Protein AF-A0A937U116-F1 (afdb_monomer)

Nearest PDB structures (foldseek):
  6eou-assembly1_A  TM=8.864E-01  e=1.098E-08  Homo sapiens
  5lfm-assembly6_F  TM=9.597E-01  e=1.820E-07  Solidesulfovibrio magneticus RS-1
  5g04-assembly1_F  TM=8.292E-01  e=2.038E-08  Homo sapiens
  7y4i-assembly1_B  TM=8.295E-01  e=3.897E-07  Arabidopsis thaliana
  8cm9-assembly2_B  TM=6.897E-01  e=7.025E-08  Homo sapiens

Radius of gyration: 31.81 Å; Cα contacts (8 Å, |Δi|>4): 258; chains: 1; bounding box: 84×72×80 Å

Sequence (335 aa):
MGILWLALSLIFSIAQLVLFIIVLIKLFKSKGMLHGILGIISCGLYPFIWGWIKHKELKLLKIMAIWTGTIVLSFVFQFILMTAGVVSMFGSLKPDKMVVTPTMTVQKRVIKPGAKAVPKRVTPKTPPKPPSKPLTEDRTTLKIKEDQEYEMEMKRLNNLIKMDKKNAGAFYNRGWLYEIKGDFDKAEKDYTKAIGVNKRHKDAYYNRGLVYIKMEKYEQAIEDFSEAIKLKPRSVDAYCNRGNANFELGKKDLALEDYNAALQIDPNDADLYYNRAAIHQANGEESKATLDLKKAAELGHNKARQHLGMPPGKPKTSTPPEKTSSIPLRVSAIS

Structure (mmCIF, N/CA/C/O backbone):
data_AF-A0A937U116-F1
#
_entry.id   AF-A0A937U116-F1
#
loop_
_atom_site.group_PDB
_atom_site.id
_atom_site.type_symbol
_atom_site.label_atom_id
_atom_site.label_alt_id
_atom_site.label_comp_id
_atom_site.label_asym_id
_atom_site.label_entity_id
_atom_site.label_seq_id
_atom_site.pdbx_PDB_ins_code
_atom_site.Cartn_x
_atom_site.Cartn_y
_atom_site.Cartn_z
_atom_site.occupancy
_atom_site.B_iso_or_equiv
_atom_site.auth_seq_id
_atom_site.auth_comp_id
_atom_site.auth_asym_id
_atom_site.auth_atom_id
_atom_site.pdbx_PDB_model_num
ATOM 1 N N . MET A 1 1 ? 30.312 -26.822 49.434 1.00 61.19 1 MET A N 1
ATOM 2 C CA . MET A 1 1 ? 30.673 -26.783 47.998 1.00 61.19 1 MET A CA 1
ATOM 3 C C . MET A 1 1 ? 29.601 -26.145 47.110 1.00 61.19 1 MET A C 1
ATOM 5 O O . MET A 1 1 ? 29.957 -25.261 46.347 1.00 61.19 1 MET A O 1
ATOM 9 N N . GLY A 1 2 ? 28.309 -26.493 47.224 1.00 76.50 2 GLY A N 1
ATOM 10 C CA . GLY A 1 2 ? 27.260 -25.952 46.332 1.00 76.50 2 GLY A CA 1
ATOM 11 C C . GLY A 1 2 ? 27.045 -24.428 46.383 1.00 76.50 2 GLY A C 1
ATOM 12 O O . GLY A 1 2 ? 26.922 -23.799 45.340 1.00 76.50 2 GLY A O 1
ATOM 13 N N . ILE A 1 3 ? 27.077 -23.813 47.571 1.00 78.31 3 ILE A N 1
ATOM 14 C CA . ILE A 1 3 ? 26.863 -22.356 47.730 1.00 78.31 3 ILE A CA 1
ATOM 15 C C . ILE A 1 3 ? 28.012 -21.546 47.111 1.00 78.31 3 ILE A C 1
ATOM 17 O O . ILE A 1 3 ? 27.777 -20.553 46.430 1.00 78.31 3 ILE A O 1
ATOM 21 N N . LEU A 1 4 ? 29.254 -22.008 47.290 1.00 81.31 4 LEU A N 1
ATOM 22 C CA . LEU A 1 4 ? 30.436 -21.393 46.685 1.00 81.31 4 LEU A CA 1
ATOM 23 C C . LEU A 1 4 ? 30.359 -21.466 45.150 1.00 81.31 4 LEU A C 1
ATOM 25 O O . LEU A 1 4 ? 30.651 -20.490 44.469 1.00 81.31 4 LEU A O 1
ATOM 29 N N . TRP A 1 5 ? 29.889 -22.596 44.615 1.00 76.56 5 TRP A N 1
ATOM 30 C CA . TRP A 1 5 ? 29.728 -22.804 43.176 1.00 76.56 5 TRP A CA 1
ATOM 31 C C . TRP A 1 5 ? 28.626 -21.920 42.570 1.00 76.56 5 TRP A C 1
ATOM 33 O O . TRP A 1 5 ? 28.821 -21.330 41.510 1.00 76.56 5 TRP A O 1
ATOM 43 N N . LEU A 1 6 ? 27.505 -21.746 43.277 1.00 77.38 6 LEU A N 1
ATOM 44 C CA . LEU A 1 6 ? 26.438 -20.819 42.883 1.00 77.38 6 LEU A CA 1
ATOM 45 C C . LEU A 1 6 ? 26.910 -19.360 42.905 1.00 77.38 6 LEU A C 1
ATOM 47 O O . LEU A 1 6 ? 26.624 -18.612 41.971 1.00 77.38 6 LEU A O 1
ATOM 51 N N . ALA A 1 7 ? 27.676 -18.966 43.926 1.00 82.94 7 ALA A N 1
ATOM 52 C CA . ALA A 1 7 ? 28.242 -17.623 44.019 1.00 82.94 7 ALA A CA 1
ATOM 53 C C . ALA A 1 7 ? 29.235 -17.341 42.876 1.00 82.94 7 ALA A C 1
ATOM 55 O O . ALA A 1 7 ? 29.142 -16.303 42.224 1.00 82.94 7 ALA A O 1
ATOM 56 N N . LEU A 1 8 ? 30.129 -18.286 42.568 1.00 82.00 8 LEU A N 1
ATOM 57 C CA . LEU A 1 8 ? 31.054 -18.191 41.432 1.00 82.00 8 LEU A CA 1
ATOM 58 C C . LEU A 1 8 ? 30.319 -18.137 40.084 1.00 82.00 8 LEU A C 1
ATOM 60 O O . LEU A 1 8 ? 30.668 -17.319 39.235 1.00 82.00 8 LEU A O 1
ATOM 64 N N . SER A 1 9 ? 29.268 -18.941 39.902 1.00 78.06 9 SER A N 1
ATOM 65 C CA . SER A 1 9 ? 28.438 -18.922 38.690 1.00 78.06 9 SER A CA 1
ATOM 66 C C . SER A 1 9 ? 27.701 -17.591 38.511 1.00 78.06 9 SER A C 1
ATOM 68 O O . SER A 1 9 ? 27.571 -17.099 37.387 1.00 78.06 9 SER A O 1
ATOM 70 N N . LEU A 1 10 ? 27.225 -16.990 39.604 1.00 84.69 10 LEU A N 1
ATOM 71 C CA . LEU A 1 10 ? 26.546 -15.697 39.576 1.00 84.69 10 LEU A CA 1
ATOM 72 C C . LEU A 1 10 ? 27.521 -14.565 39.234 1.00 84.69 10 LEU A C 1
ATOM 74 O O . LEU A 1 10 ? 27.229 -13.750 38.363 1.00 84.69 10 LEU A O 1
ATOM 78 N N . ILE A 1 11 ? 28.703 -14.554 39.857 1.00 87.69 11 ILE A N 1
ATOM 79 C CA . ILE A 1 11 ? 29.762 -13.576 39.565 1.00 87.69 11 ILE A CA 1
ATOM 80 C C . ILE A 1 11 ? 30.194 -13.679 38.098 1.00 87.69 11 ILE A C 1
ATOM 82 O O . ILE A 1 11 ? 30.324 -12.661 37.419 1.00 87.69 11 ILE A O 1
ATOM 86 N N . PHE A 1 12 ? 30.348 -14.900 37.581 1.00 83.50 12 PHE A N 1
ATOM 87 C CA . PHE A 1 12 ? 30.693 -15.129 36.181 1.00 83.50 12 PHE A CA 1
ATOM 88 C C . PHE A 1 12 ? 29.595 -14.639 35.223 1.00 83.50 12 PHE A C 1
AT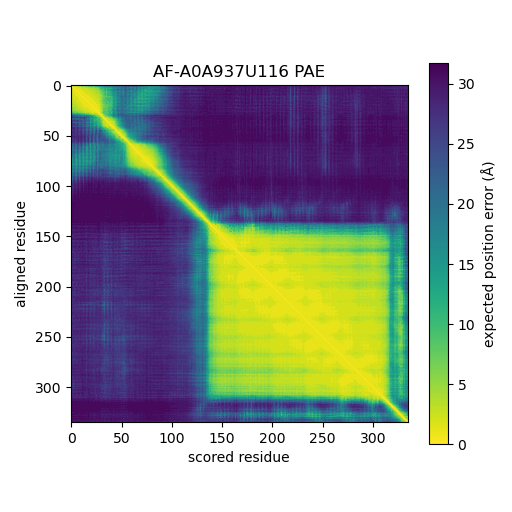OM 90 O O . PHE A 1 12 ? 29.893 -13.969 34.236 1.00 83.50 12 PHE A O 1
ATOM 97 N N . SER A 1 13 ? 28.323 -14.881 35.554 1.00 80.19 13 SER A N 1
ATOM 98 C CA . SER A 1 13 ? 27.179 -14.413 34.754 1.00 80.19 13 SER A CA 1
ATOM 99 C C . SER A 1 13 ? 27.081 -12.884 34.729 1.00 80.19 13 SER A C 1
ATOM 101 O O . SER A 1 13 ? 26.847 -12.285 33.679 1.00 80.19 13 SER A O 1
ATOM 103 N N . ILE A 1 14 ? 27.318 -12.230 35.870 1.00 86.00 14 ILE A N 1
ATOM 104 C CA . ILE A 1 14 ? 27.344 -10.766 35.968 1.00 86.00 14 ILE A CA 1
ATOM 105 C C . ILE A 1 14 ? 28.514 -10.201 35.154 1.00 86.00 14 ILE A C 1
ATOM 107 O O . ILE A 1 14 ? 28.331 -9.239 34.409 1.00 86.00 14 ILE A O 1
ATOM 111 N N . ALA A 1 15 ? 29.697 -10.816 35.227 1.00 84.56 15 ALA A N 1
ATOM 112 C CA . ALA A 1 15 ? 30.852 -10.398 34.438 1.00 84.56 15 ALA A CA 1
ATOM 113 C C . ALA A 1 15 ? 30.586 -10.505 32.925 1.00 84.56 15 ALA A C 1
ATOM 115 O O . ALA A 1 15 ? 30.921 -9.584 32.178 1.00 84.56 15 ALA A O 1
ATOM 116 N N . GLN A 1 16 ? 29.925 -11.577 32.473 1.00 80.81 16 GLN A N 1
ATOM 117 C CA . GLN A 1 16 ? 29.511 -11.740 31.075 1.00 80.81 16 GLN A CA 1
ATOM 118 C C . GLN A 1 16 ? 28.503 -10.669 30.637 1.00 80.81 16 GLN A C 1
ATOM 120 O O . GLN A 1 16 ? 28.655 -10.097 29.556 1.00 80.81 16 GLN A O 1
ATOM 125 N N . LEU A 1 17 ? 27.518 -10.350 31.483 1.00 82.88 17 LEU A N 1
ATOM 126 C CA . LEU A 1 17 ? 26.530 -9.303 31.214 1.00 82.88 17 LEU A CA 1
ATOM 127 C C . LEU A 1 17 ? 27.189 -7.921 31.089 1.00 82.88 17 LEU A C 1
ATOM 129 O O . LEU A 1 17 ? 26.895 -7.169 30.161 1.00 82.88 17 LEU A O 1
ATOM 133 N N . VAL A 1 18 ? 28.117 -7.595 31.990 1.00 86.00 18 VAL A N 1
ATOM 134 C CA . VAL A 1 18 ? 28.856 -6.325 31.956 1.00 86.00 18 VAL A CA 1
ATOM 135 C C . VAL A 1 18 ? 29.706 -6.229 30.688 1.00 86.00 18 VAL A C 1
ATOM 137 O O . VAL A 1 18 ? 29.677 -5.201 30.011 1.00 86.00 18 VAL A O 1
ATOM 140 N N . LEU A 1 19 ? 30.408 -7.304 30.311 1.00 78.81 19 LEU A N 1
ATOM 141 C CA . LEU A 1 19 ? 31.196 -7.335 29.076 1.00 78.81 19 LEU A CA 1
ATOM 142 C C . LEU A 1 19 ? 30.308 -7.143 27.836 1.00 78.81 19 LEU A C 1
ATOM 144 O O . LEU A 1 19 ? 30.666 -6.395 26.926 1.00 78.81 19 LEU A O 1
ATOM 148 N N . PHE A 1 20 ? 29.133 -7.776 27.823 1.00 79.75 20 PHE A N 1
ATOM 149 C CA . PHE A 1 20 ? 28.140 -7.647 26.758 1.00 79.75 20 PHE A CA 1
ATOM 150 C C . PHE A 1 20 ? 27.626 -6.207 26.622 1.00 79.75 20 PHE A C 1
ATOM 152 O O . PHE A 1 20 ? 27.590 -5.664 25.517 1.00 79.75 20 PHE A O 1
ATOM 159 N N . ILE A 1 21 ? 27.315 -5.547 27.740 1.00 78.19 21 ILE A N 1
ATOM 160 C CA . ILE A 1 21 ? 26.882 -4.143 27.756 1.00 78.19 21 ILE A CA 1
ATOM 161 C C . ILE A 1 21 ? 28.001 -3.216 27.259 1.00 78.19 21 ILE A C 1
ATOM 163 O O . ILE A 1 21 ? 27.740 -2.317 26.460 1.00 78.19 21 ILE A O 1
ATOM 167 N N . ILE A 1 22 ? 29.256 -3.445 27.660 1.00 78.62 22 ILE A N 1
ATOM 168 C CA . ILE A 1 22 ? 30.405 -2.660 27.177 1.00 78.62 22 ILE A CA 1
ATOM 169 C C . ILE A 1 22 ? 30.568 -2.805 25.657 1.00 78.62 22 ILE A C 1
ATOM 171 O O . ILE A 1 22 ? 30.799 -1.811 24.964 1.00 78.62 22 ILE A O 1
ATOM 175 N N . VAL A 1 23 ? 30.418 -4.021 25.125 1.00 75.75 23 VAL A N 1
ATOM 176 C CA . VAL A 1 23 ? 30.471 -4.285 23.679 1.00 75.75 23 VAL A CA 1
ATOM 177 C C . VAL A 1 23 ? 29.326 -3.583 22.950 1.00 75.75 23 VAL A C 1
ATOM 179 O O . VAL A 1 23 ? 29.581 -2.940 21.932 1.00 75.75 23 VAL A O 1
ATOM 182 N N . LEU A 1 24 ? 28.103 -3.616 23.492 1.00 72.75 24 LEU A N 1
ATOM 183 C CA . LEU A 1 24 ? 26.965 -2.872 22.944 1.00 72.75 24 LEU A CA 1
ATOM 184 C C . LEU A 1 24 ? 27.247 -1.368 22.903 1.00 72.75 24 LEU A C 1
ATOM 186 O O . LEU A 1 24 ? 27.139 -0.757 21.844 1.00 72.75 24 LEU A O 1
ATOM 190 N N . ILE A 1 25 ? 27.685 -0.768 24.012 1.00 75.25 25 ILE A N 1
ATOM 191 C CA . ILE A 1 25 ? 27.999 0.670 24.072 1.00 75.25 25 ILE A CA 1
ATOM 192 C C . ILE A 1 25 ? 29.075 1.041 23.040 1.00 75.25 25 ILE A C 1
ATOM 194 O O . ILE A 1 25 ? 28.976 2.073 22.371 1.00 75.25 25 ILE A O 1
ATOM 198 N N . LYS A 1 26 ? 30.099 0.195 22.874 1.00 68.75 26 LYS A N 1
ATOM 199 C CA . LYS A 1 26 ? 31.193 0.428 21.922 1.00 68.75 26 LYS A CA 1
ATOM 200 C C . LYS A 1 26 ? 30.742 0.265 20.465 1.00 68.75 26 LYS A C 1
ATOM 202 O O . LYS A 1 26 ? 31.184 1.040 19.619 1.00 68.75 26 LYS A O 1
ATOM 207 N N . LEU A 1 27 ? 29.824 -0.667 20.193 1.00 60.00 27 LEU A N 1
ATOM 208 C CA . LEU A 1 27 ? 29.135 -0.817 18.906 1.00 60.00 27 LEU A CA 1
ATOM 209 C C . LEU A 1 27 ? 28.288 0.419 18.572 1.00 60.00 27 LEU A C 1
ATOM 211 O O . LEU A 1 27 ? 28.375 0.927 17.460 1.00 60.00 27 LEU A O 1
ATOM 215 N N . PHE A 1 28 ? 27.534 0.960 19.533 1.00 61.56 28 PHE A N 1
ATOM 216 C CA . PHE A 1 28 ? 26.681 2.135 19.310 1.00 61.56 28 PHE A CA 1
ATOM 217 C C . PHE A 1 28 ? 27.465 3.446 19.133 1.00 61.56 28 PHE A C 1
ATOM 219 O O . PHE A 1 28 ? 27.018 4.328 18.402 1.00 61.56 28 PHE A O 1
ATOM 226 N N . LYS A 1 29 ? 28.657 3.581 19.734 1.00 60.94 29 LYS A N 1
ATOM 227 C CA . LYS A 1 29 ? 29.545 4.742 19.510 1.00 60.94 29 LYS A CA 1
ATOM 228 C C . LYS A 1 29 ? 30.262 4.721 18.153 1.00 60.94 29 LYS A C 1
ATOM 230 O O . LYS A 1 29 ? 30.725 5.763 17.696 1.00 60.94 29 LYS A O 1
ATOM 235 N N . SER A 1 30 ? 30.359 3.564 17.501 1.00 54.53 30 SER A N 1
ATOM 236 C CA . SER A 1 30 ? 31.076 3.374 16.239 1.00 54.53 30 SER A CA 1
ATOM 237 C C . SER A 1 30 ? 30.096 3.235 15.068 1.00 54.53 30 SER A C 1
ATOM 239 O O . SER A 1 30 ? 29.839 2.132 14.606 1.00 54.53 30 SER A O 1
ATOM 241 N N . LYS A 1 31 ? 29.617 4.378 14.554 1.00 52.81 31 LYS A N 1
ATOM 242 C CA . LYS A 1 31 ? 28.896 4.548 13.273 1.00 52.81 31 LYS A CA 1
ATOM 243 C C . LYS A 1 31 ? 27.576 3.770 13.108 1.00 52.81 31 LYS A C 1
ATOM 245 O O . LYS A 1 31 ? 27.565 2.575 12.859 1.00 52.81 31 LYS A O 1
ATOM 250 N N . GLY A 1 32 ? 26.478 4.529 13.047 1.00 54.88 32 GLY A N 1
ATOM 251 C CA . GLY A 1 32 ? 25.257 4.159 12.322 1.00 54.88 32 GLY A CA 1
ATOM 252 C C . GLY A 1 32 ? 24.482 2.976 12.905 1.00 54.88 32 GLY A C 1
ATOM 253 O O . GLY A 1 32 ? 24.770 1.817 12.623 1.00 54.88 32 GLY A O 1
ATOM 254 N N . MET A 1 33 ? 23.410 3.304 13.627 1.00 54.53 33 MET A N 1
ATOM 255 C CA . MET A 1 33 ? 22.436 2.447 14.326 1.00 54.53 33 MET A CA 1
ATOM 256 C C . MET A 1 33 ? 21.880 1.229 13.544 1.00 54.53 33 MET A C 1
ATOM 258 O O . MET A 1 33 ? 21.229 0.371 14.131 1.00 54.53 33 MET A O 1
ATOM 262 N N . LEU A 1 34 ? 22.160 1.100 12.244 1.00 52.88 34 LEU A N 1
ATOM 263 C CA . LEU A 1 34 ? 21.642 0.036 11.383 1.00 52.88 34 LEU A CA 1
ATOM 264 C C . LEU A 1 34 ? 22.500 -1.245 11.381 1.00 52.88 34 LEU A C 1
ATOM 266 O O . LEU A 1 34 ? 21.955 -2.339 11.283 1.00 52.88 34 LEU A O 1
ATOM 270 N N . HIS A 1 35 ? 23.827 -1.146 11.533 1.00 54.94 35 HIS A N 1
ATOM 271 C CA . HIS A 1 35 ? 24.707 -2.328 11.472 1.00 54.94 35 HIS A CA 1
ATOM 272 C C . HIS A 1 35 ? 24.789 -3.097 12.800 1.00 54.94 35 HIS A C 1
ATOM 274 O O . HIS A 1 35 ? 25.038 -4.300 12.796 1.00 54.94 35 HIS A O 1
ATOM 280 N N . GLY A 1 36 ? 24.524 -2.442 13.937 1.00 56.97 36 GLY A N 1
ATOM 281 C CA . GLY A 1 36 ? 24.507 -3.098 15.252 1.00 56.97 36 GLY A CA 1
ATOM 282 C C . GLY A 1 36 ? 23.329 -4.062 15.420 1.00 56.97 36 GLY A C 1
ATOM 283 O O . GLY A 1 36 ? 23.500 -5.170 15.923 1.00 56.97 36 GLY A O 1
ATOM 284 N N . ILE A 1 37 ? 22.149 -3.677 14.927 1.00 58.03 37 ILE A N 1
ATOM 285 C CA . ILE A 1 37 ? 20.942 -4.517 14.963 1.00 58.03 37 ILE A CA 1
ATOM 286 C C . ILE A 1 37 ? 21.056 -5.656 13.938 1.00 58.03 37 ILE A C 1
ATOM 288 O O . ILE A 1 37 ? 20.744 -6.801 14.263 1.00 58.03 37 ILE A O 1
ATOM 292 N N . LEU A 1 38 ? 21.610 -5.382 12.746 1.00 52.00 38 LEU A N 1
ATOM 293 C CA . LEU A 1 38 ? 21.928 -6.427 11.765 1.00 52.00 38 LEU A CA 1
ATOM 294 C C . LEU A 1 38 ? 22.975 -7.421 12.296 1.00 52.00 38 LEU A C 1
ATOM 296 O O . LEU A 1 38 ? 22.858 -8.612 12.038 1.00 52.00 38 LEU A O 1
ATOM 300 N N . GLY A 1 39 ? 23.963 -6.965 13.072 1.00 57.22 39 GLY A N 1
ATOM 301 C CA . GLY A 1 39 ? 24.983 -7.819 13.689 1.00 57.22 39 GLY A CA 1
ATOM 302 C C . GLY A 1 39 ? 24.426 -8.771 14.751 1.00 57.22 39 GLY A C 1
ATOM 303 O O . GLY A 1 39 ? 24.816 -9.934 14.796 1.00 57.22 39 GLY A O 1
ATOM 304 N N . ILE A 1 40 ? 23.464 -8.317 15.560 1.00 60.91 40 ILE A N 1
ATOM 305 C CA . ILE A 1 40 ? 22.812 -9.151 16.586 1.00 60.91 40 ILE A CA 1
ATOM 306 C C . ILE A 1 40 ? 21.915 -10.216 15.938 1.00 60.91 40 ILE A C 1
ATOM 308 O O . ILE A 1 40 ? 21.917 -11.364 16.375 1.00 60.91 40 ILE A O 1
ATOM 312 N N . ILE A 1 41 ? 21.206 -9.863 14.859 1.00 53.38 41 ILE A N 1
ATOM 313 C CA . ILE A 1 41 ? 20.378 -10.803 14.084 1.00 53.38 41 ILE A CA 1
ATOM 314 C C . ILE A 1 41 ? 21.259 -11.767 13.257 1.00 53.38 41 ILE A C 1
ATOM 316 O O . ILE A 1 41 ? 20.907 -12.929 13.069 1.00 53.38 41 ILE A O 1
ATOM 320 N N . SER A 1 42 ? 22.444 -11.323 12.826 1.00 51.00 42 SER A N 1
ATOM 321 C CA . SER A 1 42 ? 23.417 -12.109 12.050 1.00 51.00 42 SER A CA 1
ATOM 322 C C . SER A 1 42 ? 24.229 -13.110 12.897 1.00 51.00 42 SER A C 1
ATOM 324 O O . SER A 1 42 ? 24.606 -14.177 12.408 1.00 51.00 42 SER A O 1
ATOM 326 N N . CYS A 1 43 ? 24.422 -12.859 14.197 1.00 56.09 43 CYS A N 1
ATOM 327 C CA . CYS A 1 43 ? 25.198 -13.736 15.089 1.00 56.09 43 CYS A CA 1
ATOM 328 C C . CYS A 1 43 ? 24.656 -15.175 15.238 1.00 56.09 43 CYS A C 1
ATOM 330 O O . CYS A 1 43 ? 25.398 -16.045 15.689 1.00 56.09 43 CYS A O 1
ATOM 332 N N . GLY A 1 44 ? 23.403 -15.451 14.857 1.00 53.12 44 GLY A N 1
ATOM 333 C CA . GLY A 1 44 ? 22.807 -16.790 14.950 1.00 53.12 44 GLY A CA 1
ATOM 334 C C . GLY A 1 44 ? 22.923 -17.665 13.696 1.00 53.12 44 GLY A C 1
ATOM 335 O O . GLY A 1 44 ? 22.747 -18.875 13.799 1.00 53.12 44 GLY A O 1
ATOM 336 N N . LEU A 1 45 ? 23.199 -17.094 12.517 1.00 51.56 45 LEU A N 1
ATOM 337 C CA . LEU A 1 45 ? 23.099 -17.835 11.244 1.00 51.56 45 LEU A CA 1
ATOM 338 C C . LEU A 1 45 ? 24.226 -17.574 10.234 1.00 51.56 45 LEU A C 1
ATOM 340 O O . LEU A 1 45 ? 24.305 -18.255 9.213 1.00 51.56 45 LEU A O 1
ATOM 344 N N . TYR A 1 46 ? 25.119 -16.620 10.488 1.00 48.72 46 TYR A N 1
ATOM 345 C CA . TYR A 1 46 ? 26.080 -16.172 9.478 1.00 48.72 46 TYR A CA 1
ATOM 346 C C . TYR A 1 46 ? 27.378 -16.985 9.276 1.00 48.72 46 TYR A C 1
ATOM 348 O O . TYR A 1 46 ? 28.001 -16.792 8.228 1.00 48.72 46 TYR A O 1
ATOM 356 N N . PRO A 1 47 ? 27.811 -17.930 10.145 1.00 51.81 47 PRO A N 1
ATOM 357 C CA . PRO A 1 47 ? 29.039 -18.686 9.870 1.00 51.81 47 PRO A CA 1
ATOM 358 C C . PRO A 1 47 ? 28.971 -19.583 8.625 1.00 51.81 47 PRO A C 1
ATOM 360 O O . PRO A 1 47 ? 30.013 -19.998 8.129 1.00 51.81 47 PRO A O 1
ATOM 363 N N . PHE A 1 48 ? 27.775 -19.880 8.105 1.00 50.06 48 PHE A N 1
ATOM 364 C CA . PHE A 1 48 ? 27.609 -20.810 6.983 1.00 50.06 48 PHE A CA 1
ATOM 365 C C . PHE A 1 48 ? 27.524 -20.152 5.600 1.00 50.06 48 PHE A C 1
ATOM 367 O O . PHE A 1 48 ? 27.725 -20.836 4.602 1.00 50.06 48 PHE A O 1
ATOM 374 N N . ILE A 1 49 ? 27.254 -18.845 5.512 1.00 47.62 49 ILE A N 1
ATOM 375 C CA . ILE A 1 49 ? 26.951 -18.192 4.222 1.00 47.62 49 ILE A CA 1
ATOM 376 C C . ILE A 1 49 ? 28.061 -17.222 3.781 1.00 47.62 49 ILE A C 1
ATOM 378 O O . ILE A 1 49 ? 28.169 -16.909 2.599 1.00 47.62 49 ILE A O 1
ATOM 382 N N . TRP A 1 50 ? 28.956 -16.797 4.680 1.00 38.81 50 TRP A N 1
ATOM 383 C CA . TRP A 1 50 ? 29.933 -15.740 4.374 1.00 38.81 50 TRP A CA 1
ATOM 384 C C . TRP A 1 50 ? 31.402 -16.177 4.324 1.00 38.81 50 TRP A C 1
ATOM 386 O O . TRP A 1 50 ? 32.313 -15.358 4.401 1.00 38.81 50 TRP A O 1
ATOM 396 N N . GLY A 1 51 ? 31.650 -17.472 4.124 1.00 43.47 51 GLY A N 1
ATOM 397 C CA . GLY A 1 51 ? 32.991 -18.025 3.908 1.00 43.47 51 GLY A CA 1
ATOM 398 C C . GLY A 1 51 ? 33.617 -17.721 2.538 1.00 43.47 51 GLY A C 1
ATOM 399 O O . GLY A 1 51 ? 34.661 -18.291 2.233 1.00 43.47 51 GLY A O 1
ATOM 400 N N . TRP A 1 52 ? 33.015 -16.863 1.699 1.00 41.34 52 TRP A N 1
ATOM 401 C CA . TRP A 1 52 ? 33.447 -16.709 0.300 1.00 41.34 52 TRP A CA 1
ATOM 402 C C . TRP A 1 52 ? 33.820 -15.298 -0.173 1.00 41.34 52 TRP A C 1
ATOM 404 O O . TRP A 1 52 ? 34.242 -15.150 -1.317 1.00 41.34 52 TRP A O 1
ATOM 414 N N . ILE A 1 53 ? 33.764 -14.251 0.663 1.00 43.88 53 ILE A N 1
ATOM 415 C CA . ILE A 1 53 ? 34.166 -12.895 0.236 1.00 43.88 53 ILE A CA 1
ATOM 416 C C . ILE A 1 53 ? 35.170 -12.253 1.211 1.00 43.88 53 ILE A C 1
ATOM 418 O O . ILE A 1 53 ? 34.833 -11.604 2.190 1.00 43.88 53 ILE A O 1
ATOM 422 N N . LYS A 1 54 ? 36.436 -12.404 0.805 1.00 37.25 54 LYS A N 1
ATOM 423 C CA . LYS A 1 54 ? 37.524 -11.410 0.813 1.00 37.25 54 LYS A CA 1
ATOM 424 C C . LYS A 1 54 ? 38.199 -11.028 2.147 1.00 37.25 54 LYS A C 1
ATOM 426 O O . LYS A 1 54 ? 37.683 -10.317 2.998 1.00 37.25 54 LYS A O 1
ATOM 431 N N . HIS A 1 55 ? 39.470 -11.428 2.208 1.00 46.03 55 HIS A N 1
ATOM 432 C CA . HIS A 1 55 ? 40.508 -11.103 3.186 1.00 46.03 55 HIS A CA 1
ATOM 433 C C . HIS A 1 55 ? 40.640 -9.614 3.563 1.00 46.03 55 HIS A C 1
ATOM 435 O O . HIS A 1 55 ? 41.074 -8.793 2.755 1.00 46.03 55 HIS A O 1
ATOM 441 N N . LYS A 1 56 ? 40.437 -9.323 4.849 1.00 47.69 56 LYS A N 1
ATOM 442 C CA . LYS A 1 56 ? 41.335 -8.627 5.801 1.00 47.69 56 LYS A CA 1
ATOM 443 C C . LYS A 1 56 ? 40.632 -8.709 7.168 1.00 47.69 56 LYS A C 1
ATOM 445 O O . LYS A 1 56 ? 39.416 -8.761 7.183 1.00 47.69 56 LYS A O 1
ATOM 450 N N . GLU A 1 57 ? 41.377 -8.756 8.279 1.00 51.44 57 GLU A N 1
ATOM 451 C CA . GLU A 1 57 ? 40.902 -8.999 9.673 1.00 51.44 57 GLU A CA 1
ATOM 452 C C . GLU A 1 57 ? 41.011 -10.454 10.205 1.00 51.44 57 GLU A C 1
ATOM 454 O O . GLU A 1 57 ? 40.147 -10.953 10.924 1.00 51.44 57 GLU A O 1
ATOM 459 N N . LEU A 1 58 ? 42.139 -11.142 9.965 1.00 52.34 58 LEU A N 1
ATOM 460 C CA . LEU A 1 58 ? 42.422 -12.458 10.582 1.00 52.34 58 LEU A CA 1
ATOM 461 C C . LEU A 1 58 ? 42.541 -12.430 12.127 1.00 52.34 58 LEU A C 1
ATOM 463 O O . LEU A 1 58 ? 42.550 -13.486 12.760 1.00 52.34 58 LEU A O 1
ATOM 467 N N . LYS A 1 59 ? 42.661 -11.249 12.752 1.00 54.03 59 LYS A N 1
ATOM 468 C CA . LYS A 1 59 ? 42.781 -11.108 14.216 1.00 54.03 59 LYS A CA 1
ATOM 469 C C . LYS A 1 59 ? 41.421 -11.118 14.921 1.00 54.03 59 LYS A C 1
ATOM 471 O O . LYS A 1 59 ? 41.285 -11.782 15.945 1.00 54.03 59 LYS A O 1
ATOM 476 N N . LEU A 1 60 ? 40.414 -10.453 14.356 1.00 52.03 60 LEU A N 1
ATOM 477 C CA . LEU A 1 60 ? 39.057 -10.408 14.914 1.00 52.03 60 LEU A CA 1
ATOM 478 C C . LEU A 1 60 ? 38.338 -11.755 14.792 1.00 52.03 60 LEU A C 1
ATOM 480 O O . LEU A 1 60 ? 37.671 -12.177 15.734 1.00 52.03 60 LEU A O 1
ATOM 484 N N . LEU A 1 61 ? 38.560 -12.478 13.688 1.00 56.38 61 LEU A N 1
ATOM 485 C CA . LEU A 1 61 ? 37.962 -13.796 13.467 1.00 56.38 61 LEU A CA 1
ATOM 486 C C . LEU A 1 61 ? 38.388 -14.818 14.536 1.00 56.38 61 LEU A C 1
ATOM 488 O O . LEU A 1 61 ? 37.561 -15.576 15.031 1.00 56.38 61 LEU A O 1
ATOM 492 N N . LYS A 1 62 ? 39.665 -14.805 14.945 1.00 61.03 62 LYS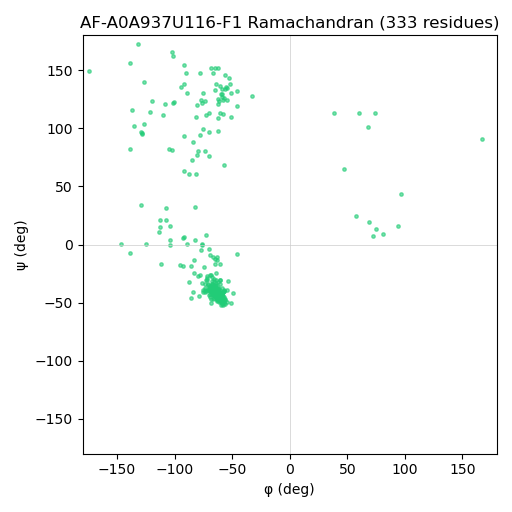 A N 1
ATOM 493 C CA . LYS A 1 62 ? 40.176 -15.699 15.999 1.00 61.03 62 LYS A CA 1
ATOM 494 C C . LYS A 1 62 ? 39.555 -15.389 17.360 1.00 61.03 62 LYS A C 1
ATOM 496 O O . LYS A 1 62 ? 39.189 -16.308 18.083 1.00 61.03 62 LYS A O 1
ATOM 501 N N . ILE A 1 63 ? 39.394 -14.107 17.687 1.00 64.31 63 ILE A N 1
ATOM 502 C CA . ILE A 1 63 ? 38.775 -13.671 18.946 1.00 64.31 63 ILE A CA 1
ATOM 503 C C . ILE A 1 63 ? 37.290 -14.063 18.973 1.00 64.31 63 ILE A C 1
ATOM 505 O O . ILE A 1 63 ? 36.821 -14.600 19.973 1.00 64.31 63 ILE A O 1
ATOM 509 N N . MET A 1 64 ? 36.565 -13.874 17.865 1.00 57.97 64 MET A N 1
ATOM 510 C CA . MET A 1 64 ? 35.155 -14.267 17.766 1.00 57.97 64 MET A CA 1
ATOM 511 C C . MET A 1 64 ? 34.954 -15.786 17.750 1.00 57.97 64 MET A C 1
ATOM 513 O O . MET A 1 64 ? 33.996 -16.268 18.349 1.00 57.97 64 MET A O 1
ATOM 517 N N . ALA A 1 65 ? 35.854 -16.556 17.135 1.00 70.31 65 ALA A N 1
ATOM 518 C CA . ALA A 1 65 ? 35.804 -18.020 17.162 1.00 70.31 65 ALA A CA 1
ATOM 519 C C . ALA A 1 65 ? 36.030 -18.575 18.579 1.00 70.31 65 ALA A C 1
ATOM 521 O O . ALA A 1 65 ? 35.315 -19.471 19.019 1.00 70.31 65 ALA A O 1
ATOM 522 N N . ILE A 1 66 ? 36.973 -17.997 19.331 1.00 73.50 66 ILE A N 1
ATOM 523 C CA . ILE A 1 66 ? 37.198 -18.360 20.737 1.00 73.50 66 ILE A CA 1
ATOM 524 C C . ILE A 1 66 ? 35.975 -17.987 21.585 1.00 73.50 66 ILE A C 1
ATOM 526 O O . ILE A 1 66 ? 35.532 -18.782 22.407 1.00 73.50 66 ILE A O 1
ATOM 530 N N . TRP A 1 67 ? 35.396 -16.804 21.365 1.00 72.25 67 TRP A N 1
ATOM 531 C CA . TRP A 1 67 ? 34.242 -16.320 22.127 1.00 72.25 67 TRP A CA 1
ATOM 532 C C . TRP A 1 67 ? 32.955 -17.113 21.851 1.00 72.25 67 TRP A C 1
ATOM 534 O O . TRP A 1 67 ? 32.206 -17.436 22.767 1.00 72.25 67 TRP A O 1
ATOM 544 N N . THR A 1 68 ? 32.707 -17.486 20.597 1.00 74.19 68 THR A N 1
ATOM 545 C CA . THR A 1 68 ? 31.563 -18.339 20.233 1.00 74.19 68 THR A CA 1
ATOM 546 C C . THR A 1 68 ? 31.756 -19.773 20.717 1.00 74.19 68 THR A C 1
ATOM 548 O O . THR A 1 68 ? 30.820 -20.364 21.253 1.00 74.19 68 THR A O 1
ATOM 551 N N . GLY A 1 69 ? 32.979 -20.307 20.625 1.00 76.31 69 GLY A N 1
ATOM 552 C CA . GLY A 1 69 ? 33.326 -21.617 21.165 1.00 76.31 69 GLY A CA 1
ATOM 553 C C . GLY A 1 69 ? 33.075 -21.720 22.670 1.00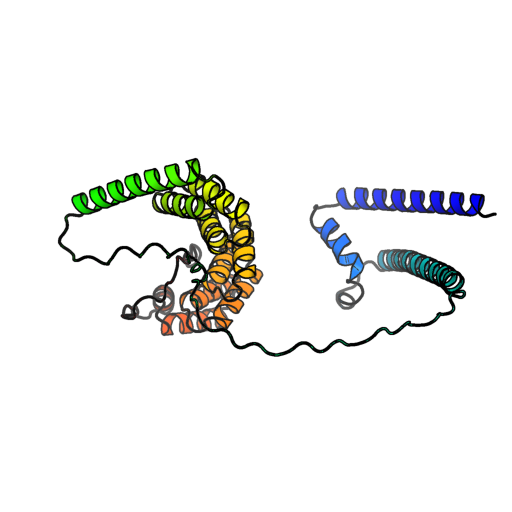 76.31 69 GLY A C 1
ATOM 554 O O . GLY A 1 69 ? 32.459 -22.684 23.112 1.00 76.31 69 GLY A O 1
ATOM 555 N N . THR A 1 70 ? 33.470 -20.719 23.463 1.00 75.50 70 THR A N 1
ATOM 556 C CA . THR A 1 70 ? 33.260 -20.746 24.922 1.00 75.50 70 THR A CA 1
ATOM 557 C C . THR A 1 70 ? 31.787 -20.651 25.315 1.00 75.50 70 THR A C 1
ATOM 559 O O . THR A 1 70 ? 31.365 -21.336 26.246 1.00 75.50 70 THR A O 1
ATOM 562 N N . ILE A 1 71 ? 30.982 -19.866 24.592 1.00 75.75 71 ILE A N 1
ATOM 563 C CA . ILE A 1 71 ? 29.537 -19.754 24.841 1.00 75.75 71 ILE A CA 1
ATOM 564 C C . ILE A 1 71 ? 28.825 -21.060 24.494 1.00 75.75 71 ILE A C 1
ATOM 566 O O . ILE A 1 71 ? 28.089 -21.595 25.321 1.00 75.75 71 ILE A O 1
ATOM 570 N N . VAL A 1 72 ? 29.071 -21.609 23.303 1.00 76.25 72 VAL A N 1
ATOM 571 C CA . VAL A 1 72 ? 28.423 -22.852 22.863 1.00 76.25 72 VAL A CA 1
ATOM 572 C C . VAL A 1 72 ? 28.815 -24.014 23.774 1.00 76.25 72 VAL A C 1
ATOM 574 O O . VAL A 1 72 ? 27.946 -24.772 24.199 1.00 76.25 72 VAL A O 1
ATOM 577 N N . LEU A 1 73 ? 30.091 -24.122 24.158 1.00 75.25 73 LEU A N 1
ATOM 578 C CA . LEU A 1 73 ? 30.549 -25.172 25.069 1.00 75.25 73 LEU A CA 1
ATOM 579 C C . LEU A 1 73 ? 29.918 -25.037 26.466 1.00 75.25 73 LEU A C 1
ATOM 581 O O . LEU A 1 73 ? 29.584 -26.046 27.083 1.00 75.25 73 LEU A O 1
ATOM 585 N N . SER A 1 74 ? 29.690 -23.806 26.941 1.00 76.38 74 SER A N 1
ATOM 586 C CA . SER A 1 74 ? 29.001 -23.545 28.211 1.00 76.38 74 SER A CA 1
ATOM 587 C C . SER A 1 74 ? 27.527 -23.966 28.169 1.00 76.38 74 SER A C 1
ATOM 589 O O . SER A 1 74 ? 27.063 -24.619 29.104 1.00 76.38 74 SER A O 1
ATOM 591 N N . PHE A 1 75 ? 26.818 -23.691 27.067 1.00 76.88 75 PHE A N 1
ATOM 592 C CA . PHE A 1 75 ? 25.435 -24.139 26.869 1.00 76.88 75 PHE A CA 1
ATOM 593 C C . PHE A 1 75 ? 25.323 -25.660 26.739 1.00 76.88 75 PHE A C 1
ATOM 595 O O . PHE A 1 75 ? 24.435 -26.265 27.337 1.00 76.88 75 PHE A O 1
ATOM 602 N N . VAL A 1 76 ? 26.243 -26.296 26.008 1.00 75.19 76 VAL A N 1
ATOM 603 C CA . VAL A 1 76 ? 26.287 -27.761 25.880 1.00 75.19 76 VAL A CA 1
ATOM 604 C C . VAL A 1 76 ? 26.564 -28.411 27.238 1.00 75.19 76 VAL A C 1
ATOM 606 O O . VAL A 1 76 ? 25.890 -29.370 27.607 1.00 75.19 76 VAL A O 1
ATOM 609 N N . PHE A 1 77 ? 27.485 -27.858 28.031 1.00 76.69 77 PHE A N 1
ATOM 610 C CA . PHE A 1 77 ? 27.774 -28.353 29.377 1.00 76.69 77 PHE A CA 1
ATOM 611 C C . PHE A 1 77 ? 26.575 -28.198 30.330 1.00 76.69 77 PHE A C 1
ATOM 613 O O . PHE A 1 77 ? 26.241 -29.133 31.059 1.00 76.69 77 PHE A O 1
ATOM 620 N N . GLN A 1 78 ? 25.866 -27.063 30.281 1.00 73.88 78 GLN A N 1
ATOM 621 C CA . GLN A 1 78 ? 24.629 -26.856 31.047 1.00 73.88 78 GLN A CA 1
ATOM 622 C C . GLN A 1 78 ? 23.507 -27.819 30.625 1.00 73.88 78 GLN A C 1
ATOM 624 O O . GLN A 1 78 ? 22.781 -28.329 31.479 1.00 73.88 78 GLN A O 1
ATOM 629 N N . PHE A 1 79 ? 23.387 -28.112 29.329 1.00 74.12 79 PHE A N 1
ATOM 630 C CA . PHE A 1 79 ? 22.394 -29.048 28.804 1.00 74.12 79 PHE A CA 1
ATOM 631 C C . PHE A 1 79 ? 22.674 -30.496 29.241 1.00 74.12 79 PHE A C 1
ATOM 633 O O . PHE A 1 79 ? 21.768 -31.203 29.686 1.00 74.12 79 PHE A O 1
ATOM 640 N N . ILE A 1 80 ? 23.941 -30.924 29.205 1.00 75.81 80 ILE A N 1
ATOM 641 C CA . ILE A 1 80 ? 24.360 -32.251 29.685 1.00 75.81 80 ILE A CA 1
ATOM 642 C C . ILE A 1 80 ? 24.057 -32.405 31.185 1.00 75.81 80 ILE A C 1
ATOM 644 O O . ILE A 1 80 ? 23.503 -33.423 31.599 1.00 75.81 80 ILE A O 1
ATOM 648 N N . LEU A 1 81 ? 24.322 -31.380 32.001 1.00 70.50 81 LEU A N 1
ATOM 649 C CA . LEU A 1 81 ? 24.014 -31.420 33.435 1.00 70.50 81 LEU A CA 1
ATOM 650 C C . LEU A 1 81 ? 22.504 -31.439 33.733 1.00 70.50 81 LEU A C 1
ATOM 652 O O . LEU A 1 81 ? 22.079 -32.131 34.658 1.00 70.50 81 LEU A O 1
ATOM 656 N N . MET A 1 82 ? 21.679 -30.734 32.949 1.00 64.88 82 MET A N 1
ATOM 657 C CA . MET A 1 82 ? 20.220 -30.770 33.120 1.00 64.88 82 MET A CA 1
ATOM 658 C C . MET A 1 82 ? 19.614 -32.129 32.758 1.00 64.88 82 MET A C 1
ATOM 660 O O . MET A 1 82 ? 18.743 -32.620 33.474 1.00 64.88 82 MET A O 1
ATOM 664 N N . THR A 1 83 ? 20.084 -32.769 31.686 1.00 62.81 83 THR A N 1
ATOM 665 C CA . THR A 1 83 ? 19.567 -34.090 31.281 1.00 62.81 83 THR A CA 1
ATOM 666 C C . THR A 1 83 ? 19.903 -35.185 32.296 1.00 62.81 83 THR A C 1
ATOM 668 O O . THR A 1 83 ? 19.053 -36.030 32.581 1.00 62.81 83 THR A O 1
ATOM 671 N N . ALA A 1 84 ? 21.074 -35.117 32.938 1.00 56.81 84 ALA A N 1
ATOM 672 C CA . ALA A 1 84 ? 21.437 -36.017 34.033 1.00 56.81 84 ALA A CA 1
ATOM 673 C C . ALA A 1 84 ? 20.523 -35.865 35.271 1.00 56.81 84 ALA A C 1
ATOM 675 O O . ALA A 1 84 ? 20.259 -36.845 35.967 1.00 56.81 84 ALA A O 1
ATOM 676 N N . GLY A 1 85 ? 19.988 -34.665 35.528 1.00 56.59 85 GLY A N 1
ATOM 677 C CA . GLY A 1 85 ? 19.050 -34.415 36.629 1.00 56.59 85 GLY A CA 1
ATOM 678 C C . GLY A 1 85 ? 17.638 -34.967 36.391 1.00 56.59 85 GLY A C 1
ATOM 679 O O . GLY A 1 85 ? 16.997 -35.441 37.327 1.00 56.59 85 GLY A O 1
ATOM 680 N N . VAL A 1 86 ? 17.160 -34.957 35.142 1.00 52.25 86 VAL A N 1
ATOM 681 C CA . VAL A 1 86 ? 15.786 -35.369 34.789 1.00 52.25 86 VAL A CA 1
ATOM 682 C C . VAL A 1 86 ? 15.611 -36.893 34.799 1.00 52.25 86 VAL A C 1
ATOM 684 O O . VAL A 1 86 ? 14.559 -37.384 35.205 1.00 52.25 86 VAL A O 1
ATOM 687 N N . VAL A 1 87 ? 16.645 -37.661 34.439 1.00 53.81 87 VAL A N 1
ATOM 688 C CA . VAL A 1 87 ? 16.587 -39.139 34.445 1.00 53.81 87 VAL A CA 1
ATOM 689 C C . VAL A 1 87 ? 16.439 -39.707 35.866 1.00 53.81 87 VAL A C 1
ATOM 691 O O . VAL A 1 87 ? 15.779 -40.725 36.054 1.00 53.81 87 VAL A O 1
ATOM 694 N N . SER A 1 88 ? 16.955 -39.011 36.884 1.00 54.00 88 SER A N 1
ATOM 695 C CA . SER A 1 88 ? 16.805 -39.404 38.295 1.00 54.00 88 SER A CA 1
ATOM 696 C C . SER A 1 88 ? 15.361 -39.258 38.816 1.00 54.00 88 SER A C 1
ATOM 698 O O . SER A 1 88 ? 14.946 -39.985 39.715 1.00 54.00 88 SER A O 1
ATOM 700 N N . MET A 1 89 ? 14.552 -38.364 38.228 1.00 50.66 89 MET A N 1
ATOM 701 C CA . MET A 1 89 ? 13.192 -38.074 38.708 1.00 50.66 89 MET A CA 1
ATOM 702 C C . MET A 1 89 ? 12.092 -39.004 38.166 1.00 50.66 89 MET A C 1
ATOM 704 O O . MET A 1 89 ? 11.029 -39.083 38.777 1.00 50.66 89 MET A O 1
ATOM 708 N N . PHE A 1 90 ? 12.313 -39.730 37.064 1.00 45.69 90 PHE A N 1
ATOM 709 C CA . PHE A 1 90 ? 11.255 -40.512 36.393 1.00 45.69 90 PHE A CA 1
ATOM 710 C C . PHE A 1 90 ? 11.301 -42.034 36.634 1.00 45.69 90 PHE A C 1
ATOM 712 O O . PHE A 1 90 ? 10.467 -42.764 36.103 1.00 45.69 90 PHE A O 1
ATOM 719 N N . GLY A 1 91 ? 12.218 -42.533 37.468 1.00 42.41 91 GLY A N 1
ATOM 720 C CA . GLY A 1 91 ? 12.407 -43.972 37.710 1.00 42.41 91 GLY A CA 1
ATOM 721 C C . GLY A 1 91 ? 11.385 -44.680 38.621 1.00 42.41 91 GLY A C 1
ATOM 722 O O . GLY A 1 91 ? 11.534 -45.880 38.837 1.00 42.41 91 GLY A O 1
ATOM 723 N N . SER A 1 92 ? 10.364 -43.997 39.163 1.00 44.59 92 SER A N 1
ATOM 724 C CA . SER A 1 92 ? 9.595 -44.518 40.318 1.00 44.59 92 SER A CA 1
ATOM 725 C C . SER A 1 92 ? 8.062 -44.529 40.198 1.00 44.59 92 SER A C 1
ATOM 727 O O . SER A 1 92 ? 7.381 -44.379 41.209 1.00 44.59 92 SER A O 1
ATOM 729 N N . LEU A 1 93 ? 7.470 -44.753 39.020 1.00 36.53 93 LEU A N 1
ATOM 730 C CA . LEU A 1 93 ? 6.006 -44.901 38.908 1.00 36.53 93 LEU A CA 1
ATOM 731 C C . LEU A 1 93 ? 5.608 -46.200 38.186 1.00 36.53 93 LEU A C 1
ATOM 733 O O . LEU A 1 93 ? 5.708 -46.312 36.967 1.00 36.53 93 LEU A O 1
ATOM 737 N N . LYS A 1 94 ? 5.149 -47.193 38.966 1.00 39.50 94 LYS A N 1
ATOM 738 C CA . LYS A 1 94 ? 4.471 -48.412 38.481 1.00 39.50 94 LYS A CA 1
ATOM 739 C C . LYS A 1 94 ? 3.004 -48.102 38.114 1.00 39.50 94 LYS A C 1
ATOM 741 O O . LYS A 1 94 ? 2.402 -47.275 38.796 1.00 39.50 94 LYS A O 1
ATOM 746 N N . PRO A 1 95 ? 2.399 -48.772 37.112 1.00 44.25 95 PRO A N 1
ATOM 747 C CA . PRO A 1 95 ? 1.003 -48.548 36.735 1.00 44.25 95 PRO A CA 1
ATOM 748 C C . PRO A 1 95 ? 0.053 -49.544 37.424 1.00 44.25 95 PRO A C 1
ATOM 750 O O . PRO A 1 95 ? 0.321 -50.745 37.421 1.00 44.25 95 PRO A O 1
ATOM 753 N N . ASP A 1 96 ? -1.083 -49.068 37.946 1.00 34.78 96 ASP A N 1
ATOM 754 C CA . ASP A 1 96 ? -2.163 -49.917 38.473 1.00 34.78 96 ASP A CA 1
ATOM 755 C C . ASP A 1 96 ? -3.498 -49.695 37.723 1.00 34.78 96 ASP A C 1
ATOM 757 O O . ASP A 1 96 ? -4.001 -48.581 37.604 1.00 34.78 96 ASP A O 1
ATOM 761 N N . LYS A 1 97 ? -4.009 -50.819 37.201 1.00 35.62 97 LYS A N 1
ATOM 762 C CA . LYS A 1 97 ? -5.391 -51.295 36.955 1.00 35.62 97 LYS A CA 1
ATOM 763 C C . LYS A 1 97 ? -6.489 -50.322 36.470 1.00 35.62 97 LYS A C 1
ATOM 765 O O . LYS A 1 97 ? -7.040 -49.525 37.221 1.00 35.62 97 LYS A O 1
ATOM 770 N N . MET A 1 98 ? -6.935 -50.554 35.227 1.00 33.81 98 MET A N 1
ATOM 771 C CA . MET A 1 98 ? -8.206 -50.074 34.662 1.00 33.81 98 MET A CA 1
ATOM 772 C C . MET A 1 98 ? -9.402 -50.875 35.202 1.00 33.81 98 MET A C 1
ATOM 774 O O . MET A 1 98 ? -9.416 -52.104 35.129 1.00 33.81 98 MET A O 1
ATOM 778 N N . VAL A 1 99 ? -10.432 -50.172 35.677 1.00 33.88 99 VAL A N 1
ATOM 779 C CA . VAL A 1 99 ? -11.747 -50.729 36.027 1.00 33.88 99 VAL A CA 1
ATOM 780 C C . VAL A 1 99 ? -12.728 -50.431 34.891 1.00 33.88 99 VAL A C 1
ATOM 782 O O . VAL A 1 99 ? -12.932 -49.277 34.521 1.00 33.88 99 VAL A O 1
ATOM 785 N N . VAL A 1 100 ? -13.327 -51.487 34.339 1.00 41.09 100 VAL A N 1
ATOM 786 C CA . VAL A 1 100 ? -14.388 -51.458 33.319 1.00 41.09 100 VAL A CA 1
ATOM 787 C C . VAL A 1 100 ? -15.753 -51.476 34.013 1.00 41.09 100 VAL A C 1
ATOM 789 O O . VAL A 1 100 ? -15.954 -52.267 34.929 1.00 41.09 100 VAL A O 1
ATOM 792 N N . THR A 1 101 ? -16.713 -50.671 33.547 1.00 29.47 101 THR A N 1
ATOM 793 C CA . THR A 1 101 ? -18.155 -50.861 33.819 1.00 29.47 101 THR A CA 1
ATOM 794 C C . THR A 1 101 ? -19.000 -50.593 32.560 1.00 29.47 101 THR A C 1
ATOM 796 O O . THR A 1 101 ? -18.503 -49.967 31.621 1.00 29.47 101 THR A O 1
ATOM 799 N N . PRO A 1 102 ? -20.224 -51.160 32.472 1.00 38.56 102 PRO A N 1
ATOM 800 C CA . PRO A 1 102 ? -20.729 -51.757 31.238 1.00 38.56 102 PRO A CA 1
ATOM 801 C C . PRO A 1 102 ? -21.716 -50.893 30.439 1.00 38.56 102 PRO A C 1
ATOM 803 O O . PRO A 1 102 ? -22.352 -49.964 30.929 1.00 38.56 102 PRO A O 1
ATOM 806 N N . THR A 1 103 ? -21.854 -51.285 29.175 1.00 28.45 103 THR A N 1
ATOM 807 C CA . THR A 1 103 ? -22.745 -50.766 28.136 1.00 28.45 103 THR A CA 1
ATOM 808 C C . THR A 1 103 ? -24.226 -51.002 28.462 1.00 28.45 103 THR A C 1
ATOM 810 O O . THR A 1 103 ? -24.626 -52.121 28.774 1.00 28.45 103 THR A O 1
ATOM 813 N N . MET A 1 104 ? -25.057 -49.969 28.300 1.00 30.72 104 MET A N 1
ATOM 814 C CA . MET A 1 104 ? -26.519 -50.074 28.234 1.00 30.72 104 MET A CA 1
ATOM 815 C C . MET A 1 104 ? -27.000 -49.496 26.901 1.00 30.72 104 MET A C 1
ATOM 817 O O . MET A 1 104 ? -26.853 -48.308 26.614 1.00 30.72 104 MET A O 1
ATOM 821 N N . THR A 1 105 ? -27.546 -50.377 26.073 1.00 29.89 105 THR A N 1
ATOM 822 C CA . THR A 1 105 ? -28.162 -50.109 24.774 1.00 29.89 105 THR A CA 1
ATOM 823 C C . THR A 1 105 ? -29.556 -49.517 24.994 1.00 29.89 105 THR A C 1
ATOM 825 O O . THR A 1 105 ? -30.383 -50.153 25.643 1.00 29.89 105 THR A O 1
ATOM 828 N N . VAL A 1 106 ? -29.863 -48.338 24.435 1.00 31.59 106 VAL A N 1
ATOM 829 C CA . VAL A 1 106 ? -31.242 -47.809 24.398 1.00 31.59 106 VAL A CA 1
ATOM 830 C C . VAL A 1 106 ? -31.664 -47.430 22.980 1.00 31.59 106 VAL A C 1
ATOM 832 O O . VAL A 1 106 ? -30.899 -46.918 22.167 1.00 31.59 106 VAL A O 1
ATOM 835 N N . GLN A 1 107 ? -32.921 -47.778 22.722 1.00 28.67 107 GLN A N 1
ATOM 836 C CA . GLN A 1 107 ? -33.617 -47.946 21.460 1.00 28.67 107 GLN A CA 1
ATOM 837 C C . GLN A 1 107 ? -33.803 -46.687 20.602 1.00 28.67 107 GLN A C 1
ATOM 839 O O . GLN A 1 107 ? -33.975 -45.565 21.074 1.00 28.67 107 GLN A O 1
ATOM 844 N N . LYS A 1 108 ? -33.887 -46.944 19.294 1.00 31.03 108 LYS A N 1
ATOM 845 C CA . LYS A 1 108 ? -34.252 -46.016 18.221 1.00 31.03 108 LYS A CA 1
ATOM 846 C C . LYS A 1 108 ? -35.747 -45.664 18.328 1.00 31.03 108 LYS A C 1
ATOM 848 O O . LYS A 1 108 ? -36.594 -46.517 18.077 1.00 31.03 108 LYS A O 1
ATOM 853 N N . ARG A 1 109 ? -36.082 -44.407 18.643 1.00 26.77 109 ARG A N 1
ATOM 854 C CA . ARG A 1 109 ? -37.438 -43.850 18.468 1.00 26.77 109 ARG A CA 1
ATOM 855 C C . ARG A 1 109 ? -37.436 -42.852 17.315 1.00 26.77 109 ARG A C 1
ATOM 857 O O . ARG A 1 109 ? -36.698 -41.873 17.324 1.00 26.77 109 ARG A O 1
ATOM 864 N N . VAL A 1 110 ? -38.267 -43.133 16.317 1.00 30.73 110 VAL A N 1
ATOM 865 C CA . VAL A 1 110 ? -38.578 -42.247 15.192 1.00 30.73 110 VAL A CA 1
ATOM 866 C C . VAL A 1 110 ? -39.540 -41.164 15.679 1.00 30.73 110 VAL A C 1
ATOM 868 O O . VAL A 1 110 ? -40.630 -41.487 16.140 1.00 30.73 110 VAL A O 1
ATOM 871 N N . ILE A 1 111 ? -39.153 -39.892 15.550 1.00 29.53 111 ILE A N 1
ATOM 872 C CA . ILE A 1 111 ? -40.059 -38.736 15.632 1.00 29.53 111 ILE A CA 1
ATOM 873 C C . ILE A 1 111 ? -39.687 -37.757 14.501 1.00 29.53 111 ILE A C 1
ATOM 875 O O . ILE A 1 111 ? -38.588 -37.209 14.472 1.00 29.53 111 ILE A O 1
ATOM 879 N N . LYS A 1 112 ? -40.610 -37.545 13.557 1.00 25.78 112 LYS A N 1
ATOM 880 C CA . LYS A 1 112 ? -40.772 -36.309 12.754 1.00 25.78 112 LYS A CA 1
ATOM 881 C C . LYS A 1 112 ? -41.962 -35.536 13.368 1.00 25.78 112 LYS A C 1
ATOM 883 O O . LYS A 1 112 ? -42.755 -36.204 14.031 1.00 25.78 112 LYS A O 1
ATOM 888 N N . PRO A 1 113 ? -42.227 -34.238 13.092 1.00 35.16 113 PRO A N 1
ATOM 889 C CA . PRO A 1 113 ? -41.475 -33.199 12.366 1.00 35.16 113 PRO A CA 1
ATOM 890 C C . PRO A 1 113 ? -41.380 -31.852 13.145 1.00 35.16 113 PRO A C 1
ATOM 892 O O . PRO A 1 113 ? -42.053 -31.647 14.149 1.00 35.16 113 PRO A O 1
ATOM 895 N N . GLY A 1 114 ? -40.597 -30.883 12.654 1.00 25.02 114 GLY A N 1
ATOM 896 C CA . GLY A 1 114 ? -40.649 -29.501 13.158 1.00 25.02 114 GLY A CA 1
ATOM 897 C C . GLY A 1 114 ? -39.482 -28.641 12.688 1.00 25.02 114 GLY A C 1
ATOM 898 O O . GLY A 1 114 ? -38.438 -28.591 13.333 1.00 25.02 114 GLY A O 1
ATOM 899 N N . ALA A 1 115 ? -39.652 -27.966 11.553 1.00 33.00 115 ALA A N 1
ATOM 900 C CA . ALA A 1 115 ? -38.690 -27.005 11.035 1.00 33.00 115 ALA A CA 1
ATOM 901 C C . ALA A 1 115 ? -38.531 -25.826 12.012 1.00 33.00 115 ALA A C 1
ATOM 903 O O . ALA A 1 115 ? -39.421 -24.986 12.130 1.00 33.00 115 ALA A O 1
ATOM 904 N N . LYS A 1 116 ? -37.381 -25.734 12.687 1.00 28.14 116 LYS A N 1
ATOM 905 C CA . LYS A 1 116 ? -36.902 -24.474 13.264 1.00 28.14 116 LYS A CA 1
ATOM 906 C C . LYS A 1 116 ? -35.692 -24.013 12.471 1.00 28.14 116 LYS A C 1
ATOM 908 O O . LYS A 1 116 ? -34.645 -24.655 12.452 1.00 28.14 116 LYS A O 1
ATOM 913 N N . ALA A 1 117 ? -35.916 -22.920 11.753 1.00 26.06 117 ALA A N 1
ATOM 914 C CA . ALA A 1 117 ? -34.953 -22.253 10.906 1.00 26.06 117 ALA A CA 1
ATOM 915 C C . ALA A 1 117 ? -33.721 -21.831 11.716 1.00 26.06 117 ALA A C 1
ATOM 917 O O . ALA A 1 117 ? -33.817 -21.092 12.695 1.00 26.06 117 ALA A O 1
ATOM 918 N N . VAL A 1 118 ? -32.558 -22.285 11.262 1.00 28.00 118 VAL A N 1
ATOM 919 C CA . VAL A 1 118 ? -31.262 -21.702 11.605 1.00 28.00 118 VAL A CA 1
ATOM 920 C C . VAL A 1 118 ? -31.283 -20.234 11.149 1.00 28.00 118 VAL A C 1
ATOM 922 O O . VAL A 1 118 ? -31.643 -19.980 9.994 1.00 28.00 118 VAL A O 1
ATOM 925 N N . PRO A 1 119 ? -30.932 -19.249 11.997 1.00 25.05 119 PRO A N 1
ATOM 926 C CA . PRO A 1 119 ? -30.898 -17.858 11.567 1.00 25.05 119 PRO A CA 1
ATOM 927 C C . PRO A 1 119 ? -29.859 -17.698 10.451 1.00 25.05 119 PRO A C 1
ATOM 929 O O . PRO A 1 119 ? -28.679 -18.014 10.617 1.00 25.05 119 PRO A O 1
ATOM 932 N N . LYS A 1 120 ? -30.320 -17.231 9.284 1.00 25.91 120 LYS A N 1
ATOM 933 C CA . LYS A 1 120 ? -29.473 -16.913 8.132 1.00 25.91 120 LYS A CA 1
ATOM 934 C C . LYS A 1 120 ? -28.382 -15.933 8.563 1.00 25.91 120 LYS A C 1
ATOM 936 O O . LYS A 1 120 ? -28.668 -14.840 9.046 1.00 25.91 120 LYS A O 1
ATOM 941 N N . ARG A 1 121 ? -27.132 -16.320 8.314 1.00 24.23 121 ARG A N 1
ATOM 942 C CA . ARG A 1 121 ? -25.956 -15.449 8.324 1.00 24.23 121 ARG A CA 1
ATOM 943 C C . ARG A 1 121 ? -26.245 -14.235 7.439 1.00 24.23 121 ARG A C 1
ATOM 945 O O . ARG A 1 121 ? -26.331 -14.369 6.220 1.00 24.23 121 ARG A O 1
ATOM 952 N N . VAL A 1 122 ? -26.407 -13.065 8.048 1.00 25.97 122 VAL A N 1
ATOM 953 C CA . VAL A 1 122 ? -26.450 -11.797 7.318 1.00 25.97 122 VAL A CA 1
ATOM 954 C C . VAL A 1 122 ? -25.038 -11.549 6.803 1.00 25.97 122 VAL A C 1
ATOM 956 O O . VAL A 1 122 ? -24.155 -11.110 7.532 1.00 25.97 122 VAL A O 1
ATOM 959 N N . THR A 1 123 ? -24.796 -11.905 5.547 1.00 25.12 123 THR A N 1
ATOM 960 C CA . THR A 1 123 ? -23.675 -11.350 4.792 1.00 25.12 123 THR A CA 1
ATOM 961 C C . THR A 1 123 ? -23.910 -9.844 4.683 1.00 25.12 123 THR A C 1
ATOM 963 O O . THR A 1 123 ? -24.983 -9.460 4.200 1.00 25.12 123 THR A O 1
ATOM 966 N N . PRO A 1 124 ? -22.968 -8.978 5.098 1.00 28.77 124 PRO A N 1
ATOM 967 C CA . PRO A 1 124 ? -23.020 -7.580 4.709 1.00 28.77 124 PRO A CA 1
ATOM 968 C C . PRO A 1 124 ? -23.011 -7.554 3.182 1.00 28.77 124 PRO A C 1
ATOM 970 O O . PRO A 1 124 ? -22.050 -7.997 2.556 1.00 28.77 124 PRO A O 1
ATOM 973 N N . LYS A 1 125 ? -24.124 -7.130 2.579 1.00 27.78 125 LYS A N 1
ATOM 974 C CA . LYS A 1 125 ? -24.136 -6.785 1.163 1.00 27.78 125 LYS A CA 1
ATOM 975 C C . LYS A 1 125 ? -23.160 -5.624 1.015 1.00 27.78 125 LYS A C 1
ATOM 977 O O . LYS A 1 125 ? -23.319 -4.614 1.700 1.00 27.78 125 LYS A O 1
ATOM 982 N N . THR A 1 126 ? -22.162 -5.780 0.156 1.00 29.42 126 THR A N 1
ATOM 983 C CA . THR A 1 126 ? -21.457 -4.644 -0.436 1.00 29.42 126 THR A CA 1
ATOM 984 C C . THR A 1 126 ? -22.521 -3.641 -0.901 1.00 29.42 126 THR A C 1
ATOM 986 O O . THR A 1 126 ? -23.518 -4.077 -1.495 1.00 29.42 126 THR A O 1
ATOM 989 N N . PRO A 1 127 ? -22.402 -2.336 -0.591 1.00 32.81 127 PRO A N 1
ATOM 990 C CA . PRO A 1 127 ? -23.332 -1.354 -1.127 1.00 32.81 127 PRO A CA 1
ATOM 991 C C . PRO A 1 127 ? -23.346 -1.489 -2.655 1.00 32.81 127 PRO A C 1
ATOM 993 O O . PRO A 1 127 ? -22.276 -1.646 -3.252 1.00 32.81 127 PRO A O 1
ATOM 996 N N . PRO A 1 128 ? -24.523 -1.496 -3.302 1.00 26.67 128 PRO A N 1
ATOM 997 C CA . PRO A 1 128 ? -24.581 -1.569 -4.749 1.00 26.67 128 PRO A CA 1
ATOM 998 C C . PRO A 1 128 ? -23.849 -0.360 -5.327 1.00 26.67 128 PRO A C 1
ATOM 1000 O O . PRO A 1 128 ? -24.106 0.779 -4.938 1.00 26.67 128 PRO A O 1
ATOM 1003 N N . LYS A 1 129 ? -22.935 -0.623 -6.264 1.00 28.78 129 LYS A N 1
ATOM 1004 C CA . LYS A 1 129 ? -22.352 0.407 -7.122 1.00 28.78 129 LYS A CA 1
ATOM 1005 C C . LYS A 1 129 ? -23.508 1.215 -7.737 1.00 28.78 129 LYS A C 1
ATOM 1007 O O . LYS A 1 129 ? -24.449 0.584 -8.231 1.00 28.78 129 LYS A O 1
ATOM 1012 N N . PRO A 1 130 ? -23.484 2.561 -7.690 1.00 32.66 130 PRO A N 1
ATOM 1013 C CA . PRO A 1 130 ? -24.556 3.358 -8.267 1.00 32.66 130 PRO A CA 1
ATOM 1014 C C . PRO A 1 130 ? -24.730 2.975 -9.747 1.00 32.66 130 PRO A C 1
ATOM 1016 O O . PRO A 1 130 ? -23.730 2.772 -10.447 1.00 32.66 130 PRO A O 1
ATOM 1019 N N . PRO A 1 131 ? -25.976 2.790 -10.219 1.00 30.64 131 PRO A N 1
ATOM 1020 C CA . PRO A 1 131 ? -26.236 2.369 -11.587 1.00 30.64 131 PRO A CA 1
ATOM 1021 C C . PRO A 1 131 ? -25.676 3.413 -12.553 1.00 30.64 131 PRO A C 1
ATOM 1023 O O . PRO A 1 131 ? -25.878 4.611 -12.361 1.00 30.64 131 PRO A O 1
ATOM 1026 N N . SER A 1 132 ? -25.004 2.962 -13.613 1.00 39.06 132 SER A N 1
ATOM 1027 C CA . SER A 1 132 ? -24.654 3.813 -14.751 1.00 39.06 132 SER A CA 1
ATOM 1028 C C . SER A 1 132 ? -25.952 4.311 -15.388 1.00 39.06 132 SER A C 1
ATOM 1030 O O . SER A 1 132 ? -26.607 3.566 -16.120 1.00 39.06 132 SER A O 1
ATOM 1032 N N . LYS A 1 133 ? -26.371 5.530 -15.032 1.00 42.25 133 LYS A N 1
ATOM 1033 C CA . LYS A 1 133 ? -27.618 6.142 -15.500 1.00 42.25 133 LYS A CA 1
ATOM 1034 C C . LYS A 1 133 ? -27.407 6.992 -16.764 1.00 42.25 133 LYS A C 1
ATOM 1036 O O . LYS A 1 133 ? -26.292 7.453 -17.004 1.00 42.25 133 LYS A O 1
ATOM 1041 N N . PRO A 1 134 ? -28.464 7.167 -17.580 1.00 36.31 134 PRO A N 1
ATOM 1042 C CA . PRO A 1 134 ? -28.384 7.762 -18.912 1.00 36.31 134 PRO A CA 1
ATOM 1043 C C . PRO A 1 134 ? -27.999 9.246 -18.878 1.00 36.31 134 PRO A C 1
ATOM 1045 O O . PRO A 1 134 ? -28.372 9.984 -17.968 1.00 36.31 134 PRO A O 1
ATOM 1048 N N . LEU A 1 135 ? -27.278 9.674 -19.914 1.00 43.69 135 LEU A N 1
ATOM 1049 C CA . LEU A 1 135 ? -26.807 11.039 -20.157 1.00 43.69 135 LEU A CA 1
ATOM 1050 C C . LEU A 1 135 ? -27.967 11.994 -20.507 1.00 43.69 135 LEU A C 1
ATOM 1052 O O . LEU A 1 135 ? -28.129 12.337 -21.671 1.00 43.69 135 LEU A O 1
ATOM 1056 N N . THR A 1 136 ? -28.770 12.429 -19.530 1.00 50.03 136 THR A N 1
ATOM 1057 C CA . THR A 1 136 ? -29.700 13.573 -19.703 1.00 50.03 136 THR A CA 1
ATOM 1058 C C . THR A 1 136 ? -29.924 14.429 -18.446 1.00 50.03 136 THR A C 1
ATOM 1060 O O . THR A 1 136 ? -30.695 15.382 -18.508 1.00 50.03 136 THR A O 1
ATOM 1063 N N . GLU A 1 137 ? -29.294 14.139 -17.301 1.00 53.91 137 GLU A N 1
ATOM 1064 C CA . GLU A 1 137 ? -29.408 14.998 -16.107 1.00 53.91 137 GLU A CA 1
ATOM 1065 C C . GLU A 1 137 ? -28.312 16.079 -16.107 1.00 53.91 137 GLU A C 1
ATOM 1067 O O . GLU A 1 137 ? -27.133 15.774 -16.305 1.00 53.91 137 GLU A O 1
ATOM 1072 N N . ASP A 1 138 ? -28.693 17.345 -15.897 1.00 68.69 138 ASP A N 1
ATOM 1073 C CA . ASP A 1 138 ? -27.751 18.465 -15.776 1.00 68.69 138 ASP A CA 1
ATOM 1074 C C . ASP A 1 138 ? -26.742 18.184 -14.646 1.00 68.69 138 ASP A C 1
ATOM 1076 O O . ASP A 1 138 ? -27.126 17.779 -13.543 1.00 68.69 138 ASP A O 1
ATOM 1080 N N . ARG A 1 139 ? -25.446 18.417 -14.897 1.00 66.25 139 ARG A N 1
ATOM 1081 C CA . ARG A 1 139 ? -24.351 18.138 -13.947 1.00 66.25 139 ARG A CA 1
ATOM 1082 C C . ARG A 1 139 ? -24.580 18.802 -12.590 1.00 66.25 139 ARG A C 1
ATOM 1084 O O . ARG A 1 139 ? -24.182 18.244 -11.570 1.00 66.25 139 ARG A O 1
ATOM 1091 N N . THR A 1 140 ? -25.242 19.958 -12.569 1.00 69.25 140 THR A N 1
ATOM 1092 C CA . THR A 1 140 ? -25.610 20.666 -11.335 1.00 69.25 140 THR A CA 1
ATOM 1093 C C . THR A 1 140 ? -26.643 19.879 -10.532 1.00 69.25 140 THR A C 1
ATOM 1095 O O . THR A 1 140 ? -26.467 19.664 -9.335 1.00 69.25 140 THR A O 1
ATOM 1098 N N . THR A 1 141 ? -27.690 19.378 -11.193 1.00 72.00 141 THR A N 1
ATOM 1099 C CA . THR A 1 141 ? -28.725 18.550 -10.555 1.00 72.00 141 THR A CA 1
ATOM 1100 C C . THR A 1 141 ? -28.195 17.193 -10.095 1.00 72.00 141 THR A C 1
ATOM 1102 O O . THR A 1 141 ? -28.598 16.719 -9.034 1.00 72.00 141 THR A O 1
ATOM 1105 N N . LEU A 1 142 ? -27.248 16.600 -10.830 1.00 73.06 142 LEU A N 1
ATOM 1106 C CA . LEU A 1 142 ? -26.582 15.361 -10.426 1.00 73.06 142 LEU A CA 1
ATOM 1107 C C . LEU A 1 142 ? -25.728 15.570 -9.169 1.00 73.06 142 LEU A C 1
ATOM 1109 O O . LEU A 1 142 ? -25.857 14.816 -8.210 1.00 73.06 142 LEU A O 1
ATOM 1113 N N . LYS A 1 143 ? -24.929 16.642 -9.130 1.00 74.06 143 LYS A N 1
ATOM 1114 C CA . LYS A 1 143 ? -24.084 16.968 -7.974 1.00 74.06 143 LYS A CA 1
ATOM 1115 C C . LYS A 1 143 ? -24.899 17.247 -6.707 1.00 74.06 143 LYS A C 1
ATOM 1117 O O . LYS A 1 143 ? -24.543 16.776 -5.633 1.00 74.06 143 LYS A O 1
ATOM 1122 N N . ILE A 1 144 ? -26.027 17.952 -6.831 1.00 78.94 144 ILE A N 1
ATOM 1123 C CA . ILE A 1 144 ? -26.947 18.192 -5.706 1.00 78.94 144 ILE A CA 1
ATOM 1124 C C . ILE A 1 144 ? -27.496 16.869 -5.155 1.00 78.94 144 ILE A C 1
ATOM 1126 O O . ILE A 1 144 ? -27.542 16.692 -3.938 1.00 78.94 144 ILE A O 1
ATOM 1130 N N . LYS A 1 145 ? -27.886 15.929 -6.027 1.00 80.81 145 LYS A N 1
ATOM 1131 C CA . LYS A 1 145 ? -28.348 14.599 -5.600 1.00 80.81 145 LYS A CA 1
ATOM 1132 C C . LYS A 1 145 ? -27.239 13.814 -4.897 1.00 80.81 145 LYS A C 1
ATOM 1134 O O . LYS A 1 145 ? -27.489 13.253 -3.836 1.00 80.81 145 LYS A O 1
ATOM 1139 N N . GLU A 1 146 ? -26.020 13.820 -5.438 1.00 80.94 146 GLU A N 1
ATOM 1140 C CA . GLU A 1 146 ? -24.858 13.157 -4.827 1.00 80.94 146 GLU A CA 1
ATOM 1141 C C . GLU A 1 146 ? -24.535 13.716 -3.432 1.00 80.94 146 GLU A C 1
ATOM 1143 O O . GLU A 1 146 ? -24.264 12.956 -2.500 1.00 80.94 146 GLU A O 1
ATOM 1148 N N . ASP A 1 147 ? -24.604 15.038 -3.258 1.00 84.81 147 ASP A N 1
ATOM 1149 C CA . ASP A 1 147 ? -24.386 15.683 -1.962 1.00 84.81 147 ASP A CA 1
ATOM 1150 C C . ASP A 1 147 ? -25.512 15.359 -0.963 1.00 84.81 147 ASP A C 1
ATOM 1152 O O . ASP A 1 147 ? -25.241 15.075 0.205 1.00 84.81 147 ASP A O 1
ATOM 1156 N N . GLN A 1 148 ? -26.771 15.311 -1.410 1.00 87.56 148 GLN A N 1
ATOM 1157 C CA . GLN A 1 148 ? -27.903 14.906 -0.565 1.00 87.56 148 GLN A CA 1
ATOM 1158 C C . GLN A 1 148 ? -27.813 13.440 -0.117 1.00 87.56 148 GLN A C 1
ATOM 1160 O O . GLN A 1 148 ? -28.062 13.134 1.053 1.00 87.56 148 GLN A O 1
ATOM 1165 N N . GLU A 1 149 ? -27.453 12.533 -1.027 1.00 88.06 149 GLU A N 1
ATOM 1166 C CA . GLU A 1 149 ? -27.254 11.113 -0.719 1.00 88.06 149 GLU A CA 1
ATOM 1167 C C . GLU A 1 149 ? -26.103 10.919 0.275 1.00 88.06 149 GLU A C 1
ATOM 1169 O O . GLU A 1 149 ? -26.239 10.160 1.241 1.00 88.06 149 GLU A O 1
ATOM 1174 N N . TYR A 1 150 ? -25.006 11.662 0.097 1.00 88.38 150 TYR A N 1
ATOM 1175 C CA . TYR A 1 150 ? -23.882 11.672 1.028 1.00 88.38 150 TYR A CA 1
ATOM 1176 C C . TYR A 1 150 ? -24.313 12.090 2.441 1.00 88.38 150 TYR A C 1
ATOM 1178 O O . TYR A 1 150 ? -24.060 11.358 3.399 1.00 88.38 150 TYR A O 1
ATOM 1186 N N . GLU A 1 151 ? -25.005 13.224 2.591 1.00 91.38 151 GLU A N 1
ATOM 1187 C CA . GLU A 1 151 ? -25.442 13.718 3.905 1.00 91.38 151 GLU A CA 1
ATOM 1188 C C . GLU A 1 151 ? -26.419 12.754 4.597 1.00 91.38 151 GLU A C 1
ATOM 1190 O O . GLU A 1 151 ? -26.338 12.515 5.811 1.00 91.38 151 GLU A O 1
ATOM 1195 N N . MET A 1 152 ? -27.324 12.141 3.828 1.00 93.12 152 MET A N 1
ATOM 1196 C CA . MET A 1 152 ? -28.266 11.150 4.344 1.00 93.12 152 MET A CA 1
ATOM 1197 C C . MET A 1 152 ? -27.547 9.906 4.881 1.00 93.12 152 MET A C 1
ATOM 1199 O O . MET A 1 152 ? -27.822 9.471 6.007 1.00 93.12 152 MET A O 1
ATOM 1203 N N . GLU A 1 153 ? -26.610 9.346 4.113 1.00 93.56 153 GLU A N 1
ATOM 1204 C CA . GLU A 1 153 ? -25.872 8.151 4.526 1.00 93.56 153 GLU A CA 1
ATOM 1205 C C . GLU A 1 153 ? -24.912 8.463 5.684 1.00 93.56 153 GLU A C 1
ATOM 1207 O O . GLU A 1 153 ? -24.841 7.699 6.649 1.00 93.56 153 GLU A O 1
ATOM 1212 N N . MET A 1 154 ? -24.270 9.635 5.688 1.00 95.44 154 MET A N 1
ATOM 1213 C CA . MET A 1 154 ? -23.470 10.109 6.821 1.00 95.44 154 MET A CA 1
ATOM 1214 C C . MET A 1 154 ? -24.290 10.174 8.112 1.00 95.44 154 MET A C 1
ATOM 1216 O O . MET A 1 154 ? -23.859 9.669 9.157 1.00 95.44 154 MET A O 1
ATOM 1220 N N . LYS A 1 155 ? -25.504 10.738 8.061 1.00 96.94 155 LYS A N 1
ATOM 1221 C CA . LYS A 1 155 ? -26.418 10.787 9.212 1.00 96.94 155 LYS A CA 1
ATOM 1222 C C . LYS A 1 155 ? -26.792 9.385 9.696 1.00 96.94 155 LYS A C 1
ATOM 1224 O O . LYS A 1 155 ? -26.773 9.125 10.903 1.00 96.94 155 LYS A O 1
ATOM 1229 N N . ARG A 1 156 ? -27.096 8.468 8.775 1.00 96.88 156 ARG A N 1
ATOM 1230 C CA . ARG A 1 156 ? -27.421 7.071 9.090 1.00 96.88 156 ARG A CA 1
ATOM 1231 C C . ARG A 1 156 ? -26.255 6.359 9.776 1.00 96.88 156 ARG A C 1
ATOM 1233 O O . ARG A 1 156 ? -26.452 5.765 10.835 1.00 96.88 156 ARG A O 1
ATOM 1240 N N . LEU A 1 157 ? -25.048 6.447 9.220 1.00 96.25 157 LEU A N 1
ATOM 1241 C CA . LEU A 1 157 ? -23.847 5.815 9.774 1.00 96.25 157 LEU A CA 1
ATOM 1242 C C . LEU A 1 157 ? -23.491 6.390 11.148 1.00 96.25 157 LEU A C 1
ATOM 1244 O O . LEU A 1 157 ? -23.168 5.639 12.069 1.00 96.25 157 LEU A O 1
ATOM 1248 N N . ASN A 1 158 ? -23.641 7.704 11.332 1.00 97.56 158 ASN A N 1
ATOM 1249 C CA . ASN A 1 158 ? -23.474 8.347 12.634 1.00 97.56 158 ASN A CA 1
ATOM 1250 C C . ASN A 1 158 ? -24.443 7.789 13.684 1.00 97.56 158 ASN A C 1
ATOM 1252 O O . ASN A 1 158 ? -24.033 7.530 14.815 1.00 97.56 158 ASN A O 1
ATOM 1256 N N . ASN A 1 159 ? -25.708 7.572 13.321 1.00 97.75 159 ASN A N 1
ATOM 1257 C CA . ASN A 1 159 ? -26.688 6.970 14.224 1.00 97.75 159 ASN A CA 1
ATOM 1258 C C . ASN A 1 159 ? -26.355 5.505 14.538 1.00 97.75 159 ASN A C 1
ATOM 1260 O O . ASN A 1 159 ? -26.401 5.119 15.704 1.00 97.75 159 ASN A O 1
ATOM 1264 N N . LEU A 1 160 ? -25.941 4.713 13.542 1.00 96.94 160 LEU A N 1
ATOM 1265 C CA . LEU A 1 160 ? -25.514 3.324 13.755 1.00 96.94 160 LEU A CA 1
ATOM 1266 C C . LEU A 1 160 ? -24.340 3.230 14.735 1.00 96.94 160 LEU A C 1
ATOM 1268 O O . LEU A 1 160 ? -24.371 2.406 15.642 1.00 96.94 160 LEU A O 1
ATOM 1272 N N . ILE A 1 161 ? -23.349 4.111 14.601 1.00 96.62 161 ILE A N 1
ATOM 1273 C CA . ILE A 1 161 ? -22.185 4.167 15.498 1.00 96.62 161 ILE A CA 1
ATOM 1274 C C . ILE A 1 161 ? -22.577 4.612 16.915 1.00 96.62 161 ILE A C 1
ATOM 1276 O O . ILE A 1 161 ? -21.986 4.155 17.894 1.00 96.62 161 ILE A O 1
ATOM 1280 N N . LYS A 1 162 ? -23.569 5.505 17.048 1.00 97.19 162 LYS A N 1
ATOM 1281 C CA . LYS A 1 162 ? -24.108 5.906 18.359 1.00 97.19 162 LYS A CA 1
ATOM 1282 C C . LYS A 1 162 ? -24.815 4.745 19.059 1.00 97.19 162 LYS A C 1
ATOM 1284 O O . LYS A 1 162 ? -24.633 4.585 20.262 1.00 97.19 162 LYS A O 1
ATOM 1289 N N . MET A 1 163 ? -25.604 3.965 18.319 1.00 96.56 163 MET A N 1
ATOM 1290 C CA . MET A 1 163 ? -26.349 2.816 18.847 1.00 96.56 163 MET A CA 1
ATOM 1291 C C . MET A 1 163 ? -25.437 1.629 19.167 1.00 96.56 163 MET A C 1
ATOM 1293 O O . MET A 1 163 ? -25.617 0.977 20.191 1.00 96.56 163 MET A O 1
ATOM 1297 N N . ASP A 1 164 ? -24.445 1.366 18.315 1.00 95.12 164 ASP A N 1
ATOM 1298 C CA . ASP A 1 164 ? -23.477 0.290 18.491 1.00 95.12 164 ASP A CA 1
ATOM 1299 C C . ASP A 1 164 ? -22.052 0.778 18.198 1.00 95.12 164 ASP A C 1
ATOM 1301 O O . ASP A 1 164 ? -21.594 0.862 17.054 1.00 95.12 164 ASP A O 1
ATOM 1305 N N . LYS A 1 165 ? -21.308 1.036 19.278 1.00 93.88 165 LYS A N 1
ATOM 1306 C CA . LYS A 1 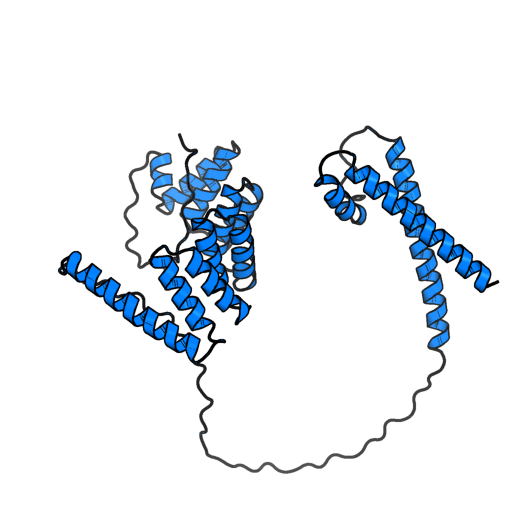165 ? -19.901 1.458 19.220 1.00 93.88 165 LYS A CA 1
ATOM 1307 C C . LYS A 1 165 ? -18.953 0.352 18.739 1.00 93.88 165 LYS A C 1
ATOM 1309 O O . LYS A 1 165 ? -17.778 0.634 18.520 1.00 93.88 165 LYS A O 1
ATOM 1314 N N . LYS A 1 166 ? -19.424 -0.890 18.595 1.00 96.00 166 LYS A N 1
ATOM 1315 C CA . LYS A 1 166 ? -18.674 -2.034 18.057 1.00 96.00 166 LYS A CA 1
ATOM 1316 C C . LYS A 1 166 ? -19.160 -2.427 16.657 1.00 96.00 166 LYS A C 1
ATOM 1318 O O . LYS A 1 166 ? -18.890 -3.533 16.193 1.00 96.00 166 LYS A O 1
ATOM 1323 N N . ASN A 1 167 ? -19.813 -1.515 15.939 1.00 95.12 167 ASN A N 1
ATOM 1324 C CA . ASN A 1 167 ? -20.188 -1.743 14.552 1.00 95.12 167 ASN A CA 1
ATOM 1325 C C . ASN A 1 167 ? -19.023 -1.422 13.598 1.00 95.12 167 ASN A C 1
ATOM 1327 O O . ASN A 1 167 ? -18.900 -0.304 13.092 1.00 95.12 167 ASN A O 1
ATOM 1331 N N . ALA A 1 168 ? -18.164 -2.413 13.334 1.00 96.38 168 ALA A N 1
ATOM 1332 C CA . ALA A 1 168 ? -17.022 -2.255 12.425 1.00 96.38 168 ALA A CA 1
ATOM 1333 C C . ALA A 1 168 ? -17.442 -1.808 11.015 1.00 96.38 168 ALA A C 1
ATOM 1335 O O . ALA A 1 168 ? -16.774 -0.968 10.417 1.00 96.38 168 ALA A O 1
ATOM 1336 N N . GLY A 1 169 ? -18.556 -2.342 10.501 1.00 94.31 169 GLY A N 1
ATOM 1337 C CA . GLY A 1 169 ? -19.051 -2.018 9.163 1.00 94.31 169 GLY A CA 1
ATOM 1338 C C . GLY A 1 169 ? -19.490 -0.560 9.037 1.00 94.31 169 GLY A C 1
ATOM 1339 O O . GLY A 1 169 ? -19.208 0.075 8.027 1.00 94.31 169 GLY A O 1
ATOM 1340 N N . ALA A 1 170 ? -20.118 0.000 10.075 1.00 96.50 170 ALA A N 1
ATOM 1341 C CA . ALA A 1 170 ? -20.514 1.406 10.077 1.00 96.50 170 ALA A CA 1
ATOM 1342 C C . ALA A 1 170 ? -19.298 2.347 10.090 1.00 96.50 170 ALA A C 1
ATOM 1344 O O . ALA A 1 170 ? -19.288 3.331 9.354 1.00 96.50 170 ALA A O 1
ATOM 1345 N N . PHE A 1 171 ? -18.256 2.025 10.868 1.00 98.12 171 PHE A N 1
ATOM 1346 C CA . PHE A 1 171 ? -16.991 2.765 10.811 1.00 98.12 171 PHE A CA 1
ATOM 1347 C C . PHE A 1 171 ? -16.324 2.646 9.440 1.00 98.12 171 PHE A C 1
ATOM 1349 O O . PHE A 1 171 ? -15.964 3.662 8.860 1.00 98.12 171 PHE A O 1
ATOM 1356 N N . TYR A 1 172 ? -16.215 1.435 8.889 1.00 98.25 172 TYR A N 1
ATOM 1357 C CA . TYR A 1 172 ? -15.624 1.210 7.569 1.00 98.25 172 TYR A CA 1
ATOM 1358 C C . TYR A 1 172 ? -16.349 2.002 6.469 1.00 98.25 172 TYR A C 1
ATOM 1360 O O . TYR A 1 172 ? -15.711 2.743 5.726 1.00 98.25 172 TYR A O 1
ATOM 1368 N N . ASN A 1 173 ? -17.681 1.918 6.407 1.00 96.69 173 ASN A N 1
ATOM 1369 C CA . ASN A 1 173 ? -18.471 2.632 5.403 1.00 96.69 173 ASN A CA 1
ATOM 1370 C C . ASN A 1 173 ? -18.348 4.155 5.551 1.00 96.69 173 ASN A C 1
ATOM 1372 O O . ASN A 1 173 ? -18.276 4.861 4.549 1.00 96.69 173 ASN A O 1
ATOM 1376 N N . ARG A 1 174 ? -18.290 4.675 6.785 1.00 97.69 174 ARG A N 1
ATOM 1377 C CA . ARG A 1 174 ? -18.109 6.116 7.011 1.00 97.69 174 ARG A CA 1
ATOM 1378 C C . ARG A 1 174 ? -16.702 6.573 6.625 1.00 97.69 174 ARG A C 1
ATOM 1380 O O . ARG A 1 174 ? -16.560 7.626 6.015 1.00 97.69 174 ARG A O 1
ATOM 1387 N N . GLY A 1 175 ? -15.687 5.751 6.900 1.00 97.44 175 GLY A N 1
ATOM 1388 C CA . GLY A 1 175 ? -14.320 5.976 6.432 1.00 97.44 175 GLY A CA 1
ATOM 1389 C C . GLY A 1 175 ? -14.234 6.050 4.907 1.00 97.44 175 GLY A C 1
ATOM 1390 O O . GLY A 1 175 ? -13.623 6.970 4.371 1.00 97.44 175 GLY A O 1
ATOM 1391 N N . TRP A 1 176 ? -14.933 5.156 4.209 1.00 95.38 176 TRP A N 1
ATOM 1392 C CA . TRP A 1 176 ? -15.024 5.167 2.747 1.00 95.38 176 TRP A CA 1
ATOM 1393 C C . TRP A 1 176 ? -15.717 6.417 2.190 1.00 95.38 176 TRP A C 1
ATOM 1395 O O . TRP A 1 176 ? -15.256 6.997 1.208 1.00 95.38 176 TRP A O 1
ATOM 1405 N N . LEU A 1 177 ? -16.783 6.893 2.839 1.00 94.75 177 LEU A N 1
ATOM 1406 C CA . LEU A 1 177 ? -17.428 8.153 2.456 1.00 94.75 177 LEU A CA 1
ATOM 1407 C C . LEU A 1 177 ? -16.494 9.358 2.627 1.00 94.75 177 LEU A C 1
ATOM 1409 O O . LEU A 1 177 ? -16.414 10.200 1.730 1.00 94.75 177 LEU A O 1
ATOM 1413 N N . TYR A 1 178 ? -15.755 9.424 3.738 1.00 96.50 178 TYR A N 1
ATOM 1414 C CA . TYR A 1 178 ? -14.743 10.463 3.932 1.00 96.50 178 TYR A CA 1
ATOM 1415 C C . TYR A 1 178 ? -13.649 10.402 2.865 1.00 96.50 178 TYR A C 1
ATOM 1417 O O . TYR A 1 178 ? -13.262 11.440 2.333 1.00 96.50 178 TYR A O 1
ATOM 1425 N N . GLU A 1 179 ? -13.203 9.201 2.496 1.00 91.50 179 GLU A N 1
ATOM 1426 C CA . GLU A 1 179 ? -12.215 9.004 1.438 1.00 91.50 179 GLU A CA 1
ATOM 1427 C C . GLU A 1 179 ? -12.694 9.551 0.084 1.00 91.50 179 GLU A C 1
ATOM 1429 O O . GLU A 1 179 ? -11.928 10.235 -0.595 1.00 91.50 179 GLU A O 1
ATOM 1434 N N . ILE A 1 180 ? -13.952 9.299 -0.300 1.00 89.69 180 ILE A N 1
ATOM 1435 C CA . ILE A 1 180 ? -14.530 9.827 -1.551 1.00 89.69 180 ILE A CA 1
ATOM 1436 C C . ILE A 1 180 ? -14.589 11.354 -1.543 1.00 89.69 180 ILE A C 1
ATOM 1438 O O . ILE A 1 180 ? -14.341 11.983 -2.570 1.00 89.69 180 ILE A O 1
ATOM 1442 N N . LYS A 1 181 ? -14.900 11.962 -0.394 1.00 91.81 181 LYS A N 1
ATOM 1443 C CA . LYS A 1 181 ? -14.897 13.424 -0.240 1.00 91.81 181 LYS A CA 1
ATOM 1444 C C . LYS A 1 181 ? -13.493 14.023 -0.088 1.00 91.81 181 LYS A C 1
ATOM 1446 O O . LYS A 1 181 ? -13.375 15.244 -0.056 1.00 91.81 181 LYS A O 1
ATOM 1451 N N . GLY A 1 182 ? -12.448 13.197 -0.017 1.00 91.56 182 GLY A N 1
ATOM 1452 C CA . GLY A 1 182 ? -11.060 13.636 0.134 1.00 91.56 182 GLY A CA 1
ATOM 1453 C C . GLY A 1 182 ? -10.648 13.979 1.570 1.00 91.56 182 GLY A C 1
ATOM 1454 O O . GLY A 1 182 ? -9.558 14.501 1.780 1.00 91.56 182 GLY A O 1
ATOM 1455 N N . ASP A 1 183 ? -11.484 13.682 2.568 1.00 96.94 183 ASP A N 1
ATOM 1456 C CA . ASP A 1 183 ? -11.169 13.902 3.985 1.00 96.94 183 ASP A CA 1
ATOM 1457 C C . ASP A 1 183 ? -10.383 12.701 4.541 1.00 96.94 183 ASP A C 1
ATOM 1459 O O . ASP A 1 183 ? -10.898 11.838 5.261 1.00 96.94 183 ASP A O 1
ATOM 1463 N N . PHE A 1 184 ? -9.117 12.608 4.132 1.00 96.62 184 PHE A N 1
ATOM 1464 C CA . PHE A 1 184 ? -8.259 11.455 4.408 1.00 96.62 184 PHE A CA 1
ATOM 1465 C C . PHE A 1 184 ? -7.978 11.251 5.903 1.00 96.62 184 PHE A C 1
ATOM 1467 O O . PHE A 1 184 ? -7.948 10.110 6.362 1.00 96.62 184 PHE A O 1
ATOM 1474 N N . ASP A 1 185 ? -7.885 12.325 6.691 1.00 98.25 185 ASP A N 1
ATOM 1475 C CA . ASP A 1 185 ? -7.680 12.235 8.142 1.00 98.25 185 ASP A CA 1
ATOM 1476 C C . ASP A 1 185 ? -8.865 11.575 8.857 1.00 98.25 185 ASP A C 1
ATOM 1478 O O . ASP A 1 185 ? -8.691 10.785 9.794 1.00 98.25 185 ASP A O 1
ATOM 1482 N N . LYS A 1 186 ? -10.100 11.898 8.450 1.00 98.19 186 LYS A N 1
ATOM 1483 C CA . LYS A 1 186 ? -11.286 11.240 9.011 1.00 98.19 186 LYS A CA 1
ATOM 1484 C C . LYS A 1 186 ? -11.428 9.812 8.497 1.00 98.19 186 LYS A C 1
ATOM 1486 O O . LYS A 1 186 ? -11.779 8.937 9.294 1.00 98.19 186 LYS A O 1
ATOM 1491 N N . ALA A 1 187 ? -11.104 9.565 7.227 1.00 98.38 187 ALA A N 1
ATOM 1492 C CA . ALA A 1 187 ? -11.085 8.220 6.659 1.00 98.38 187 ALA A CA 1
ATOM 1493 C C . ALA A 1 187 ? -10.126 7.294 7.427 1.00 98.38 187 ALA A C 1
ATOM 1495 O O . ALA A 1 187 ? -10.534 6.225 7.885 1.00 98.38 187 ALA A O 1
ATOM 1496 N N . GLU A 1 188 ? -8.890 7.744 7.674 1.00 98.50 188 GLU A N 1
ATOM 1497 C CA . GLU A 1 188 ? -7.881 7.017 8.452 1.00 98.50 188 GLU A CA 1
ATOM 1498 C C . GLU A 1 188 ? -8.410 6.635 9.844 1.00 98.50 188 GLU A C 1
ATOM 1500 O O . GLU A 1 188 ? -8.323 5.474 10.265 1.00 98.50 188 GLU A O 1
ATOM 1505 N N . LYS A 1 189 ? -8.992 7.602 10.567 1.00 98.56 189 LYS A N 1
ATOM 1506 C CA . LYS A 1 189 ? -9.518 7.392 11.926 1.00 98.56 189 LYS A CA 1
ATOM 1507 C C . LYS A 1 189 ? -10.636 6.356 11.955 1.00 98.56 189 LYS A C 1
ATOM 1509 O O . LYS A 1 189 ? -10.684 5.531 12.871 1.00 98.56 189 LYS A O 1
ATOM 1514 N N . ASP A 1 190 ? -11.536 6.393 10.983 1.00 98.62 190 ASP A N 1
ATOM 1515 C CA . ASP A 1 190 ? -12.669 5.478 10.937 1.00 98.62 190 ASP A CA 1
ATOM 1516 C C . ASP A 1 190 ? -12.270 4.072 10.490 1.00 98.62 190 ASP A C 1
ATOM 1518 O O . ASP A 1 190 ? -12.682 3.103 11.131 1.00 98.62 190 ASP A O 1
ATOM 1522 N N . TYR A 1 191 ? -11.387 3.931 9.500 1.00 98.69 191 TYR A N 1
ATOM 1523 C CA . TYR A 1 191 ? -10.825 2.621 9.172 1.00 98.69 191 TYR A CA 1
ATOM 1524 C C . TYR A 1 191 ? -10.046 2.023 10.350 1.00 98.69 191 TYR A C 1
ATOM 1526 O O . TYR A 1 191 ? -10.203 0.842 10.661 1.00 98.69 191 TYR A O 1
ATOM 1534 N N . THR A 1 192 ? -9.293 2.844 11.089 1.00 98.75 192 THR A N 1
ATOM 1535 C CA . THR A 1 192 ? -8.594 2.412 12.309 1.00 98.75 192 THR A CA 1
ATOM 1536 C C . THR A 1 192 ? -9.564 1.882 13.365 1.00 98.75 192 THR A C 1
ATOM 1538 O O . THR A 1 192 ? -9.315 0.837 13.968 1.00 98.75 192 THR A O 1
ATOM 1541 N N . LYS A 1 193 ? -10.710 2.547 13.567 1.00 98.50 193 LYS A N 1
ATOM 1542 C CA . LYS A 1 193 ? -11.761 2.047 14.467 1.00 98.50 193 LYS A CA 1
ATOM 1543 C C . LYS A 1 193 ? -12.376 0.746 13.960 1.00 98.50 193 LYS A C 1
ATOM 1545 O O . LYS A 1 193 ? -12.556 -0.175 14.755 1.00 98.50 193 LYS A O 1
ATOM 1550 N N . ALA A 1 194 ? -12.659 0.639 12.662 1.00 98.50 194 ALA A N 1
ATOM 1551 C CA . ALA A 1 194 ? -13.191 -0.584 12.065 1.00 98.50 194 ALA A CA 1
ATOM 1552 C C . ALA A 1 194 ? -12.255 -1.786 12.290 1.00 98.50 194 ALA A C 1
ATOM 1554 O O . ALA A 1 194 ? -12.716 -2.850 12.707 1.00 98.50 194 ALA A O 1
ATOM 1555 N N . ILE A 1 195 ? -10.946 -1.593 12.102 1.00 98.56 195 ILE A N 1
ATOM 1556 C CA . ILE A 1 195 ? -9.901 -2.596 12.361 1.00 98.56 195 ILE A CA 1
ATOM 1557 C C . ILE A 1 195 ? -9.801 -2.927 13.856 1.00 98.56 195 ILE A C 1
ATOM 1559 O O . ILE A 1 195 ? -9.710 -4.096 14.230 1.00 98.56 195 ILE A O 1
ATOM 1563 N N . GLY A 1 196 ? -9.864 -1.916 14.729 1.00 98.31 196 GLY A N 1
ATOM 1564 C CA . GLY A 1 196 ? -9.834 -2.108 16.181 1.00 98.31 196 GLY A CA 1
ATOM 1565 C C . GLY A 1 196 ? -10.999 -2.961 16.697 1.00 98.31 196 GLY A C 1
ATOM 1566 O O . GLY A 1 196 ? -10.827 -3.752 17.624 1.00 98.31 196 GLY A O 1
ATOM 1567 N N . VAL A 1 197 ? -12.167 -2.847 16.062 1.00 97.69 197 VAL A N 1
ATOM 1568 C CA . VAL A 1 197 ? -13.348 -3.671 16.350 1.00 97.69 197 VAL A CA 1
ATOM 1569 C C . VAL A 1 197 ? -13.245 -5.057 15.702 1.00 97.69 197 VAL A C 1
ATOM 1571 O O . VAL A 1 197 ? -13.553 -6.060 16.344 1.00 97.69 197 VAL A O 1
ATOM 1574 N N . ASN A 1 198 ? -12.815 -5.133 14.440 1.00 97.44 198 ASN A N 1
ATOM 1575 C CA . ASN A 1 198 ? -12.643 -6.381 13.701 1.00 97.44 198 ASN A CA 1
ATOM 1576 C C . ASN A 1 198 ? -11.241 -6.470 13.082 1.00 97.44 198 ASN A C 1
ATOM 1578 O O . ASN A 1 198 ? -11.013 -6.054 11.946 1.00 97.44 198 ASN A O 1
ATOM 1582 N N . LYS A 1 199 ? -10.329 -7.143 13.790 1.00 97.69 199 LYS A N 1
ATOM 1583 C CA . LYS A 1 199 ? -8.940 -7.359 13.351 1.00 97.69 199 LYS A CA 1
ATOM 1584 C C . LYS A 1 199 ? -8.796 -8.196 12.073 1.00 97.69 199 LYS A C 1
ATOM 1586 O O . LYS A 1 199 ? -7.705 -8.298 11.535 1.00 97.69 199 LYS A O 1
ATOM 1591 N N . ARG A 1 200 ? -9.865 -8.836 11.582 1.00 97.50 200 ARG A N 1
ATOM 1592 C CA . ARG A 1 200 ? -9.857 -9.619 10.331 1.00 97.50 200 ARG A CA 1
ATOM 1593 C C . ARG A 1 200 ? -10.534 -8.882 9.171 1.00 97.50 200 ARG A C 1
ATOM 1595 O O . ARG A 1 200 ? -10.889 -9.505 8.169 1.00 97.50 200 ARG A O 1
ATOM 1602 N N . HIS A 1 201 ? -10.742 -7.570 9.294 1.00 96.50 201 HIS A N 1
ATOM 1603 C CA . HIS A 1 201 ? -11.395 -6.751 8.275 1.00 96.50 201 HIS A CA 1
ATOM 1604 C C . HIS A 1 201 ? -10.430 -6.370 7.141 1.00 96.50 201 HIS A C 1
ATOM 1606 O O . HIS A 1 201 ? -9.966 -5.238 7.048 1.00 96.50 201 HIS A O 1
ATOM 1612 N N . LYS A 1 202 ? -10.155 -7.321 6.245 1.00 95.62 202 LYS A N 1
ATOM 1613 C CA . LYS A 1 202 ? -9.225 -7.161 5.109 1.00 95.62 202 LYS A CA 1
ATOM 1614 C C . LYS A 1 202 ? -9.456 -5.894 4.270 1.00 95.62 202 LYS A C 1
ATOM 1616 O O . LYS A 1 202 ? -8.496 -5.214 3.938 1.00 95.62 202 LYS A O 1
ATOM 1621 N N . ASP A 1 203 ? -10.715 -5.542 3.998 1.00 95.06 203 ASP A N 1
ATOM 1622 C CA . ASP A 1 203 ? -11.043 -4.383 3.156 1.00 95.06 203 ASP A CA 1
ATOM 1623 C C . ASP A 1 203 ? -10.754 -3.053 3.877 1.00 95.06 203 ASP A C 1
ATOM 1625 O O . ASP A 1 203 ? -10.424 -2.061 3.239 1.00 95.06 203 ASP A O 1
ATOM 1629 N N . ALA A 1 204 ? -10.803 -3.037 5.218 1.00 97.38 204 ALA A N 1
ATOM 1630 C CA . ALA A 1 204 ? -10.480 -1.849 6.007 1.00 97.38 204 ALA A CA 1
ATOM 1631 C C . ALA A 1 204 ? -8.967 -1.614 6.047 1.00 97.38 204 ALA A C 1
ATOM 1633 O O . ALA A 1 204 ? -8.539 -0.474 5.915 1.00 97.38 204 ALA A O 1
ATOM 1634 N N . TYR A 1 205 ? -8.171 -2.684 6.165 1.00 98.75 205 TYR A N 1
ATOM 1635 C CA . TYR A 1 205 ? -6.720 -2.609 5.981 1.00 98.75 205 TYR A CA 1
ATOM 1636 C C . TYR A 1 205 ? -6.372 -2.116 4.576 1.00 98.75 205 TYR A C 1
ATOM 1638 O O . TYR A 1 205 ? -5.660 -1.133 4.434 1.00 98.75 205 TYR A O 1
ATOM 1646 N N . TYR A 1 206 ? -6.930 -2.739 3.535 1.00 98.56 206 TYR A N 1
ATOM 1647 C CA . TYR A 1 206 ? -6.652 -2.355 2.150 1.00 98.56 206 TYR A CA 1
ATOM 1648 C C . TYR A 1 206 ? -6.988 -0.880 1.867 1.00 98.56 206 TYR A C 1
ATOM 1650 O O . TYR A 1 206 ? -6.131 -0.142 1.384 1.00 98.56 206 TYR A O 1
ATOM 1658 N N . ASN A 1 207 ? -8.192 -0.415 2.220 1.00 98.06 207 ASN A N 1
ATOM 1659 C CA . ASN A 1 207 ? -8.581 0.971 1.949 1.00 98.06 207 ASN A CA 1
ATOM 1660 C C . ASN A 1 207 ? -7.837 1.983 2.825 1.00 98.06 207 ASN A C 1
ATOM 1662 O O . ASN A 1 207 ? -7.523 3.073 2.353 1.00 98.06 207 ASN A O 1
ATOM 1666 N N . ARG A 1 208 ? -7.502 1.646 4.079 1.00 98.62 208 ARG A N 1
ATOM 1667 C CA . ARG A 1 208 ? -6.644 2.519 4.891 1.00 98.62 208 ARG A CA 1
ATOM 1668 C C . ARG A 1 208 ? -5.235 2.608 4.307 1.00 98.62 208 ARG A C 1
ATOM 1670 O O . ARG A 1 208 ? -4.689 3.703 4.257 1.00 98.62 208 ARG A O 1
ATOM 1677 N N . GLY A 1 209 ? -4.715 1.514 3.747 1.00 98.44 209 GLY A N 1
ATOM 1678 C CA . GLY A 1 209 ? -3.490 1.518 2.950 1.00 98.44 209 GLY A CA 1
ATOM 1679 C C . GLY A 1 209 ? -3.569 2.472 1.753 1.00 98.44 209 GLY A C 1
ATOM 1680 O O . GLY A 1 209 ? -2.665 3.277 1.551 1.00 98.44 209 GLY A O 1
ATOM 1681 N N . LEU A 1 210 ? -4.675 2.466 1.000 1.00 98.06 210 LEU A N 1
ATOM 1682 C CA . LEU A 1 210 ? -4.898 3.425 -0.096 1.00 98.06 210 LEU A CA 1
ATOM 1683 C C . LEU A 1 210 ? -4.960 4.879 0.393 1.00 98.06 210 LEU A C 1
ATOM 1685 O O . LEU A 1 210 ? -4.396 5.766 -0.248 1.00 98.06 210 LEU A O 1
ATOM 1689 N N . VAL A 1 211 ? -5.619 5.131 1.527 1.00 98.00 211 VAL A N 1
ATOM 1690 C CA . VAL A 1 211 ? -5.622 6.450 2.178 1.00 98.00 211 VAL A CA 1
ATOM 1691 C C . VAL A 1 211 ? -4.200 6.862 2.555 1.00 98.00 211 VAL A C 1
ATOM 1693 O O . VAL A 1 211 ? -3.808 7.990 2.270 1.00 98.00 211 VAL A O 1
ATOM 1696 N N . TYR A 1 212 ? -3.392 5.951 3.099 1.00 98.62 212 TYR A N 1
ATOM 1697 C CA . TYR A 1 212 ? -1.992 6.224 3.404 1.00 98.62 212 TYR A CA 1
ATOM 1698 C C . TYR A 1 212 ? -1.166 6.568 2.161 1.00 98.62 212 TYR A C 1
ATOM 1700 O O . TYR A 1 212 ? -0.390 7.516 2.227 1.00 98.62 212 TYR A O 1
ATOM 1708 N N . ILE A 1 213 ? -1.388 5.917 1.012 1.00 97.25 213 ILE A N 1
ATOM 1709 C CA . ILE A 1 213 ? -0.759 6.335 -0.256 1.00 97.25 213 ILE A CA 1
ATOM 1710 C C . ILE A 1 213 ? -1.144 7.770 -0.627 1.00 97.25 213 ILE A C 1
ATOM 1712 O O . ILE A 1 213 ? -0.274 8.566 -0.965 1.00 97.25 213 ILE A O 1
ATOM 1716 N N . LYS A 1 214 ? -2.432 8.128 -0.536 1.00 96.06 214 LYS A N 1
ATOM 1717 C CA . LYS A 1 214 ? -2.913 9.491 -0.845 1.00 96.06 214 LYS A CA 1
ATOM 1718 C C . LYS A 1 214 ? -2.344 10.553 0.103 1.00 96.06 214 LYS A C 1
ATOM 1720 O O . LYS A 1 214 ? -2.270 11.718 -0.268 1.00 96.06 214 LYS A O 1
ATOM 1725 N N . MET A 1 215 ? -1.956 10.146 1.309 1.00 96.81 215 MET A N 1
ATOM 1726 C CA . MET A 1 215 ? -1.285 10.979 2.307 1.00 96.81 215 MET A CA 1
ATOM 1727 C C . MET A 1 215 ? 0.250 10.891 2.234 1.00 96.81 215 MET A C 1
ATOM 1729 O O . MET A 1 215 ? 0.910 11.416 3.126 1.00 96.81 215 MET A O 1
ATOM 1733 N N . GLU A 1 216 ? 0.812 10.197 1.236 1.00 96.69 216 GLU A N 1
ATOM 1734 C CA . GLU A 1 216 ? 2.257 9.948 1.067 1.00 96.69 216 GLU A CA 1
ATOM 1735 C C . GLU A 1 216 ? 2.918 9.235 2.273 1.00 96.69 216 GLU A C 1
ATOM 1737 O O . GLU A 1 216 ? 4.124 9.304 2.498 1.00 96.69 216 GLU A O 1
ATOM 1742 N N . LYS A 1 217 ? 2.119 8.496 3.052 1.00 98.25 217 LYS A N 1
ATOM 1743 C CA . LYS A 1 217 ? 2.507 7.699 4.227 1.00 98.25 217 LYS A CA 1
ATOM 1744 C C . LYS A 1 217 ? 2.841 6.254 3.821 1.00 98.25 217 LYS A C 1
ATOM 1746 O O . LYS A 1 217 ? 2.147 5.303 4.191 1.00 98.25 217 LYS A O 1
ATOM 1751 N N . TYR A 1 218 ? 3.873 6.074 3.000 1.00 97.75 218 TYR A N 1
ATOM 1752 C CA . TYR A 1 218 ? 4.128 4.802 2.308 1.00 97.75 218 TYR A CA 1
ATOM 1753 C C . TYR A 1 218 ? 4.460 3.622 3.235 1.00 97.75 218 TYR A C 1
ATOM 1755 O O . TYR A 1 218 ? 3.994 2.511 2.985 1.00 97.75 218 TYR A O 1
ATOM 1763 N N . GLU A 1 219 ? 5.202 3.823 4.327 1.00 98.69 219 GLU A N 1
ATOM 1764 C CA . GLU A 1 219 ? 5.501 2.759 5.296 1.00 98.69 219 GLU A CA 1
ATOM 1765 C C . GLU A 1 219 ? 4.228 2.185 5.925 1.00 98.69 219 GLU A C 1
ATOM 1767 O O . GLU A 1 219 ? 4.053 0.968 5.982 1.00 98.69 219 GLU A O 1
ATOM 1772 N N . GLN A 1 220 ? 3.307 3.059 6.335 1.00 98.75 220 GLN A N 1
ATOM 1773 C CA . GLN A 1 220 ? 2.031 2.658 6.932 1.00 98.75 220 GLN A CA 1
ATOM 1774 C C . GLN A 1 220 ? 1.134 1.960 5.902 1.00 98.75 220 GLN A C 1
ATOM 1776 O O . GLN A 1 220 ? 0.455 0.985 6.226 1.00 98.75 220 GLN A O 1
ATOM 1781 N N . ALA A 1 221 ? 1.180 2.399 4.639 1.00 98.69 221 ALA A N 1
ATOM 1782 C CA . ALA A 1 221 ? 0.501 1.709 3.549 1.00 98.69 221 ALA A CA 1
ATOM 1783 C C . ALA A 1 221 ? 1.033 0.277 3.357 1.00 98.69 221 ALA A C 1
ATOM 1785 O O . ALA A 1 221 ? 0.246 -0.655 3.197 1.00 98.69 221 ALA A O 1
ATOM 1786 N N . ILE A 1 222 ? 2.355 0.074 3.421 1.00 98.88 222 ILE A N 1
ATOM 1787 C CA . ILE A 1 222 ? 2.980 -1.254 3.297 1.00 98.88 222 ILE A CA 1
ATOM 178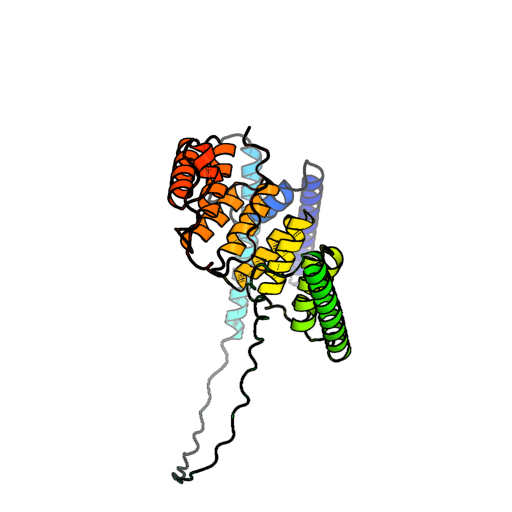8 C C . ILE A 1 222 ? 2.529 -2.194 4.416 1.00 98.88 222 ILE A C 1
ATOM 1790 O O . ILE A 1 222 ? 2.241 -3.365 4.144 1.00 98.88 222 ILE A O 1
ATOM 1794 N N . GLU A 1 223 ? 2.462 -1.711 5.657 1.00 98.75 223 GLU A N 1
ATOM 1795 C CA . GLU A 1 223 ? 1.971 -2.493 6.798 1.00 98.75 223 GLU A CA 1
ATOM 1796 C C . GLU A 1 223 ? 0.526 -2.948 6.571 1.00 98.75 223 GLU A C 1
ATOM 1798 O O . GLU A 1 223 ? 0.218 -4.141 6.660 1.00 98.75 223 GLU A O 1
ATOM 1803 N N . ASP A 1 224 ? -0.342 -2.018 6.180 1.00 98.75 224 ASP A N 1
ATOM 1804 C CA . ASP A 1 224 ? -1.756 -2.287 5.938 1.00 98.75 224 ASP A CA 1
ATOM 1805 C C . ASP A 1 224 ? -1.990 -3.225 4.751 1.00 98.75 224 ASP A C 1
ATOM 1807 O O . ASP A 1 224 ? -2.766 -4.181 4.856 1.00 98.75 224 ASP A O 1
ATOM 1811 N N . PHE A 1 225 ? -1.284 -3.031 3.634 1.00 98.81 225 PHE A N 1
ATOM 1812 C CA . PHE A 1 225 ? -1.363 -3.964 2.513 1.00 98.81 225 PHE A CA 1
ATOM 1813 C C . PHE A 1 225 ? -0.821 -5.343 2.888 1.00 98.81 225 PHE A C 1
ATOM 1815 O O . PHE A 1 225 ? -1.376 -6.352 2.456 1.00 98.81 225 PHE A O 1
ATOM 1822 N N . SER A 1 226 ? 0.204 -5.420 3.737 1.00 98.81 226 SER A N 1
ATOM 1823 C CA . SER A 1 226 ? 0.723 -6.700 4.224 1.00 98.81 226 SER A CA 1
ATOM 1824 C C . SER A 1 226 ? -0.303 -7.449 5.075 1.00 98.81 226 SER A C 1
ATOM 1826 O O . SER A 1 226 ? -0.475 -8.655 4.892 1.00 98.81 226 SER A O 1
ATOM 1828 N N . GLU A 1 227 ? -1.035 -6.763 5.954 1.00 98.75 227 GLU A N 1
ATOM 1829 C CA . GLU A 1 227 ? -2.150 -7.368 6.696 1.00 98.75 227 GLU A CA 1
ATOM 1830 C C . GLU A 1 227 ? -3.309 -7.771 5.772 1.00 98.75 227 GLU A C 1
ATOM 1832 O O . GLU A 1 227 ? -3.859 -8.870 5.898 1.00 98.75 227 GLU A O 1
ATOM 1837 N N . ALA A 1 228 ? -3.643 -6.947 4.775 1.00 98.31 228 ALA A N 1
ATOM 1838 C CA . ALA A 1 228 ? -4.646 -7.297 3.771 1.00 98.31 228 ALA A CA 1
ATOM 1839 C C . ALA A 1 228 ? -4.255 -8.562 2.981 1.00 98.31 228 ALA A C 1
ATOM 1841 O O . ALA A 1 228 ? -5.098 -9.442 2.785 1.00 98.31 228 ALA A O 1
ATOM 1842 N N . ILE A 1 229 ? -2.981 -8.701 2.594 1.00 98.56 229 ILE A N 1
ATOM 1843 C CA . ILE A 1 229 ? -2.425 -9.888 1.925 1.00 98.56 229 ILE A CA 1
ATOM 1844 C C . ILE A 1 229 ? -2.477 -11.109 2.849 1.00 98.56 229 ILE A C 1
ATOM 1846 O O . ILE A 1 229 ? -2.933 -12.167 2.421 1.00 98.56 229 ILE A O 1
ATOM 1850 N N . LYS A 1 230 ? -2.103 -10.986 4.131 1.00 98.56 230 LYS A N 1
ATOM 1851 C CA . LYS A 1 230 ? -2.226 -12.093 5.103 1.00 98.56 230 LYS A CA 1
ATOM 1852 C C . LYS A 1 230 ? -3.666 -12.603 5.207 1.00 98.56 230 LYS A C 1
ATOM 1854 O O . LYS A 1 230 ? -3.897 -13.808 5.290 1.00 98.56 230 LYS A O 1
ATOM 1859 N N . LEU A 1 231 ? -4.646 -11.697 5.185 1.00 97.56 231 LEU A N 1
ATOM 1860 C CA . LEU A 1 231 ? -6.070 -12.037 5.262 1.00 97.56 231 LEU A CA 1
ATOM 1861 C C . LEU A 1 231 ? -6.658 -12.511 3.919 1.00 97.56 231 LEU A C 1
ATOM 1863 O O . LEU A 1 231 ? -7.633 -13.269 3.915 1.00 97.56 231 LEU A O 1
ATOM 1867 N N . LYS A 1 232 ? -6.096 -12.069 2.787 1.00 96.94 232 LYS A N 1
ATOM 1868 C CA . LYS A 1 232 ? -6.488 -12.445 1.418 1.00 96.94 232 LYS A CA 1
ATOM 1869 C C . LYS A 1 232 ? -5.234 -12.653 0.543 1.00 96.94 232 LYS A C 1
ATOM 1871 O O . LYS A 1 232 ? -4.902 -11.781 -0.261 1.00 96.94 232 LYS A O 1
ATOM 1876 N N . PRO A 1 233 ? -4.594 -13.838 0.603 1.00 97.31 233 PRO A N 1
ATOM 1877 C CA . PRO A 1 233 ? -3.300 -14.079 -0.054 1.00 97.31 233 PRO A CA 1
ATOM 1878 C C . PRO A 1 233 ? -3.309 -14.046 -1.583 1.00 97.31 233 PRO A C 1
ATOM 1880 O O . PRO A 1 233 ? -2.258 -14.060 -2.201 1.00 97.31 233 PRO A O 1
ATOM 1883 N N . ARG A 1 234 ? -4.484 -14.032 -2.221 1.00 96.94 234 ARG A N 1
ATOM 1884 C CA . ARG A 1 234 ? -4.627 -13.964 -3.687 1.00 96.94 234 ARG A CA 1
ATOM 1885 C C . ARG A 1 234 ? -5.132 -12.598 -4.159 1.00 96.94 234 ARG A C 1
ATOM 1887 O O . ARG A 1 234 ? -5.902 -12.517 -5.110 1.00 96.94 234 ARG A O 1
ATOM 1894 N N . SER A 1 235 ? -4.793 -11.531 -3.438 1.00 95.44 235 SER A N 1
ATOM 1895 C CA . SER A 1 235 ? -5.239 -10.174 -3.758 1.00 95.44 235 SER A CA 1
ATOM 1896 C C . SER A 1 235 ? -4.229 -9.456 -4.651 1.00 95.44 235 SER A C 1
ATOM 1898 O O . SER A 1 235 ? -3.302 -8.833 -4.140 1.00 95.44 235 SER A O 1
ATOM 1900 N N . VAL A 1 236 ? -4.434 -9.522 -5.971 1.00 96.38 236 VAL A N 1
ATOM 1901 C CA . VAL A 1 236 ? -3.588 -8.861 -6.988 1.00 96.38 236 VAL A CA 1
ATOM 1902 C C . VAL A 1 236 ? -3.384 -7.380 -6.660 1.00 96.38 236 VAL A C 1
ATOM 1904 O O . VAL A 1 236 ? -2.248 -6.932 -6.540 1.00 96.38 236 VAL A O 1
ATOM 1907 N N . ASP A 1 237 ? -4.472 -6.653 -6.393 1.00 94.44 237 ASP A N 1
ATOM 1908 C CA . ASP A 1 237 ? -4.419 -5.217 -6.099 1.00 94.44 237 ASP A CA 1
ATOM 1909 C C . ASP A 1 237 ? -3.616 -4.886 -4.828 1.00 94.44 237 ASP A C 1
ATOM 1911 O O . ASP A 1 237 ? -2.969 -3.844 -4.752 1.00 94.44 237 ASP A O 1
ATOM 1915 N N . ALA A 1 238 ? -3.627 -5.767 -3.819 1.00 97.19 238 ALA A N 1
ATOM 1916 C CA . ALA A 1 238 ? -2.898 -5.521 -2.573 1.00 97.19 238 ALA A CA 1
ATOM 1917 C C . ALA A 1 238 ? -1.387 -5.695 -2.770 1.00 97.19 238 ALA A C 1
ATOM 1919 O O . ALA A 1 238 ? -0.617 -4.871 -2.285 1.00 97.19 238 ALA A O 1
ATOM 1920 N N . TYR A 1 239 ? -0.971 -6.714 -3.530 1.00 98.56 239 TYR A N 1
ATOM 1921 C CA . TYR A 1 239 ? 0.422 -6.853 -3.953 1.00 98.56 239 TYR A CA 1
ATOM 1922 C C . TYR A 1 239 ? 0.846 -5.686 -4.846 1.00 98.56 239 TYR A C 1
ATOM 1924 O O . TYR A 1 239 ? 1.873 -5.073 -4.583 1.00 98.56 239 TYR A O 1
ATOM 1932 N N . CYS A 1 240 ? 0.034 -5.312 -5.842 1.00 98.06 240 CYS A N 1
ATOM 1933 C CA . CYS A 1 240 ? 0.331 -4.178 -6.717 1.00 98.06 240 CYS A CA 1
ATOM 1934 C C . CYS A 1 240 ? 0.542 -2.884 -5.921 1.00 98.06 240 CYS A C 1
ATOM 1936 O O . CYS A 1 240 ? 1.556 -2.216 -6.092 1.00 98.06 240 CYS A O 1
ATOM 1938 N N . ASN A 1 241 ? -0.388 -2.525 -5.034 1.00 97.94 241 ASN A N 1
ATOM 1939 C CA . ASN A 1 241 ? -0.289 -1.274 -4.285 1.00 97.94 241 ASN A CA 1
ATOM 1940 C C . ASN A 1 241 ? 0.817 -1.307 -3.217 1.00 97.94 241 ASN A C 1
ATOM 1942 O O . ASN A 1 241 ? 1.442 -0.276 -2.974 1.00 97.94 241 ASN A O 1
ATOM 1946 N N . ARG A 1 242 ? 1.127 -2.473 -2.627 1.00 98.56 242 ARG A N 1
ATOM 1947 C CA . ARG A 1 242 ? 2.311 -2.622 -1.765 1.00 98.56 242 ARG A CA 1
ATOM 1948 C C . ARG A 1 242 ? 3.608 -2.464 -2.555 1.00 98.56 242 ARG A C 1
ATOM 1950 O O . ARG A 1 242 ? 4.510 -1.770 -2.092 1.00 98.56 242 ARG A O 1
ATOM 1957 N N . GLY A 1 243 ? 3.665 -3.025 -3.762 1.00 98.00 243 GLY A N 1
ATOM 1958 C CA . GLY A 1 243 ? 4.781 -2.848 -4.686 1.00 98.00 243 GLY A CA 1
ATOM 1959 C C . GLY A 1 243 ? 4.965 -1.384 -5.077 1.00 98.00 243 GLY A C 1
ATOM 1960 O O . GLY A 1 243 ? 6.078 -0.869 -4.999 1.00 98.00 243 GLY A O 1
ATOM 1961 N N . ASN A 1 244 ? 3.871 -0.677 -5.371 1.00 96.69 244 ASN A N 1
ATOM 1962 C CA . ASN A 1 244 ? 3.904 0.759 -5.643 1.00 96.69 244 ASN A CA 1
ATOM 1963 C C . ASN A 1 244 ? 4.453 1.541 -4.439 1.00 96.69 244 ASN A C 1
ATOM 1965 O O . ASN A 1 244 ? 5.353 2.357 -4.597 1.00 96.69 244 ASN A O 1
ATOM 1969 N N . ALA A 1 245 ? 3.979 1.250 -3.225 1.00 97.81 245 ALA A N 1
ATOM 1970 C CA . ALA A 1 245 ? 4.471 1.888 -2.002 1.00 97.81 245 ALA A CA 1
ATOM 1971 C C . ALA A 1 245 ? 5.970 1.626 -1.761 1.00 97.81 245 ALA A C 1
ATOM 1973 O O . ALA A 1 245 ? 6.720 2.531 -1.404 1.00 97.81 245 ALA A O 1
ATOM 1974 N N . ASN A 1 246 ? 6.423 0.388 -1.983 1.00 98.31 246 ASN A N 1
ATOM 1975 C CA . ASN A 1 246 ? 7.837 0.026 -1.905 1.00 98.31 246 ASN A CA 1
ATOM 1976 C C . ASN A 1 246 ? 8.670 0.784 -2.947 1.00 98.31 246 ASN A C 1
ATOM 1978 O O . ASN A 1 246 ? 9.767 1.242 -2.630 1.00 98.31 246 ASN A O 1
ATOM 1982 N N . PHE A 1 247 ? 8.152 0.947 -4.164 1.00 96.00 247 PHE A N 1
ATOM 1983 C CA . PHE A 1 247 ? 8.816 1.698 -5.224 1.00 96.00 247 PHE A CA 1
ATOM 1984 C C . PHE A 1 247 ? 8.986 3.180 -4.869 1.00 96.00 247 PHE A C 1
ATOM 1986 O O . PHE A 1 247 ? 10.091 3.697 -5.018 1.00 96.00 247 PHE A O 1
ATOM 1993 N N . GLU A 1 248 ? 7.947 3.832 -4.337 1.00 95.12 248 GLU A N 1
ATOM 1994 C CA . GLU A 1 248 ? 8.015 5.233 -3.880 1.00 95.12 248 GLU A CA 1
ATOM 1995 C C . GLU A 1 248 ? 9.050 5.423 -2.753 1.00 95.12 248 GLU A C 1
ATOM 1997 O O . GLU A 1 248 ? 9.721 6.449 -2.679 1.00 95.12 248 GLU A O 1
ATOM 2002 N N . LEU A 1 249 ? 9.273 4.397 -1.922 1.00 95.75 249 LEU A N 1
ATOM 2003 C CA . LEU A 1 249 ? 10.339 4.377 -0.909 1.00 95.75 249 LEU A CA 1
ATOM 2004 C C . LEU A 1 249 ? 11.725 3.980 -1.450 1.00 95.75 249 LEU A C 1
ATOM 2006 O O . LEU A 1 249 ? 12.663 3.795 -0.673 1.00 95.75 249 LEU A O 1
ATOM 2010 N N . GLY A 1 250 ? 11.870 3.776 -2.761 1.00 94.62 250 GLY A N 1
ATOM 2011 C CA . GLY A 1 250 ? 13.114 3.326 -3.392 1.00 94.62 250 GLY A CA 1
ATOM 2012 C C . GLY A 1 250 ? 13.466 1.854 -3.138 1.00 94.62 250 GLY A C 1
ATOM 2013 O O . GLY A 1 250 ? 14.535 1.398 -3.547 1.00 94.62 250 GLY A O 1
ATOM 2014 N N . LYS A 1 251 ? 12.577 1.075 -2.511 1.00 97.31 251 LYS A N 1
ATOM 2015 C CA . LYS A 1 251 ? 12.742 -0.361 -2.219 1.00 97.31 251 LYS A CA 1
ATOM 2016 C C . LYS A 1 251 ? 12.387 -1.204 -3.450 1.00 97.31 251 LYS A C 1
ATOM 2018 O O . LYS A 1 251 ? 11.457 -2.009 -3.432 1.00 97.31 251 LYS A O 1
ATOM 2023 N N . LYS A 1 252 ? 13.128 -0.991 -4.541 1.00 96.44 252 LYS A N 1
ATOM 2024 C CA . LYS A 1 252 ? 12.854 -1.567 -5.869 1.00 96.44 252 LYS A CA 1
ATOM 2025 C C . LYS A 1 252 ? 12.780 -3.097 -5.876 1.00 96.44 252 LYS A C 1
ATOM 2027 O O . LYS A 1 252 ? 11.892 -3.639 -6.523 1.00 96.44 252 LYS A O 1
ATOM 2032 N N . ASP A 1 253 ? 13.651 -3.782 -5.136 1.00 97.75 253 ASP A N 1
ATOM 2033 C CA . ASP A 1 253 ? 13.663 -5.252 -5.089 1.00 97.75 253 ASP A CA 1
ATOM 2034 C C . ASP A 1 253 ? 12.366 -5.810 -4.484 1.00 97.75 253 ASP A C 1
ATOM 2036 O O . ASP A 1 253 ? 11.732 -6.685 -5.070 1.00 97.75 253 ASP A O 1
ATOM 2040 N N . LEU A 1 254 ? 11.901 -5.222 -3.376 1.00 98.31 254 LEU A N 1
ATOM 2041 C CA . LEU A 1 254 ? 10.630 -5.598 -2.746 1.00 98.31 254 LEU A CA 1
ATOM 2042 C C . LEU A 1 254 ? 9.431 -5.289 -3.653 1.00 98.31 254 LEU A C 1
ATOM 2044 O O . LEU A 1 254 ? 8.467 -6.049 -3.696 1.00 98.31 254 LEU A O 1
ATOM 2048 N N . ALA A 1 255 ? 9.493 -4.194 -4.414 1.00 98.12 255 ALA A N 1
ATOM 2049 C CA . ALA A 1 255 ? 8.463 -3.875 -5.394 1.00 98.12 255 ALA A CA 1
ATOM 2050 C C . ALA A 1 255 ? 8.416 -4.895 -6.548 1.00 98.12 255 ALA A C 1
ATOM 2052 O O . ALA A 1 255 ? 7.330 -5.311 -6.950 1.00 98.12 255 ALA A O 1
ATOM 2053 N N . LEU A 1 256 ? 9.573 -5.354 -7.047 1.00 98.31 256 LEU A N 1
ATOM 2054 C CA . LEU A 1 256 ? 9.644 -6.430 -8.043 1.00 98.31 256 LEU A CA 1
ATOM 2055 C C . LEU A 1 256 ? 9.074 -7.743 -7.502 1.00 98.31 256 LEU A C 1
ATOM 2057 O O . LEU A 1 256 ? 8.329 -8.413 -8.217 1.00 98.31 256 LEU A O 1
ATOM 2061 N N . GLU A 1 257 ? 9.400 -8.115 -6.261 1.00 98.50 257 GLU A N 1
ATOM 2062 C CA . GLU A 1 257 ? 8.831 -9.297 -5.600 1.00 98.50 257 GLU A CA 1
ATOM 2063 C C . GLU A 1 257 ? 7.300 -9.229 -5.557 1.00 98.50 257 GLU A C 1
ATOM 2065 O O . GLU A 1 257 ? 6.626 -10.186 -5.949 1.00 98.50 257 GLU A O 1
ATOM 2070 N N . ASP A 1 258 ? 6.752 -8.080 -5.159 1.00 98.56 258 ASP A N 1
ATOM 2071 C CA . ASP A 1 258 ? 5.311 -7.842 -5.099 1.00 98.56 258 ASP A CA 1
ATOM 2072 C C . ASP A 1 258 ? 4.644 -7.925 -6.480 1.00 98.56 258 ASP A C 1
ATOM 2074 O O . ASP A 1 258 ? 3.634 -8.617 -6.638 1.00 98.56 258 ASP A O 1
ATOM 2078 N N . TYR A 1 259 ? 5.212 -7.289 -7.509 1.00 98.25 259 TYR A N 1
ATOM 2079 C CA . TYR A 1 259 ? 4.665 -7.379 -8.867 1.00 98.25 259 TYR A CA 1
ATOM 2080 C C . TYR A 1 259 ? 4.758 -8.793 -9.440 1.00 98.25 259 TYR A C 1
ATOM 2082 O O . TYR A 1 259 ? 3.830 -9.246 -10.107 1.00 98.25 259 TYR A O 1
ATOM 2090 N N . ASN A 1 260 ? 5.838 -9.522 -9.154 1.00 98.56 260 ASN A N 1
ATOM 2091 C CA . ASN A 1 260 ? 5.984 -10.914 -9.567 1.00 98.56 260 ASN A CA 1
ATOM 2092 C C . ASN A 1 260 ? 4.939 -11.810 -8.893 1.00 98.56 260 ASN A C 1
ATOM 2094 O O . ASN A 1 260 ? 4.315 -12.624 -9.571 1.00 98.56 260 ASN A O 1
ATOM 2098 N N . ALA A 1 261 ? 4.704 -11.639 -7.590 1.00 98.38 261 ALA A N 1
ATOM 2099 C CA . ALA A 1 261 ? 3.656 -12.360 -6.871 1.00 98.38 261 ALA A CA 1
ATOM 2100 C C . ALA A 1 261 ? 2.259 -12.037 -7.430 1.00 98.38 261 ALA A C 1
ATOM 2102 O O . ALA A 1 261 ? 1.448 -12.939 -7.641 1.00 98.38 261 ALA A O 1
ATOM 2103 N N . ALA A 1 262 ? 1.989 -10.767 -7.739 1.00 97.75 262 ALA A N 1
ATOM 2104 C CA . ALA A 1 262 ? 0.737 -10.347 -8.359 1.00 97.75 262 ALA A CA 1
ATOM 2105 C C . ALA A 1 262 ? 0.543 -10.969 -9.758 1.00 97.75 262 ALA A C 1
ATOM 2107 O O . ALA A 1 262 ? -0.530 -11.501 -10.040 1.00 97.75 262 ALA A O 1
ATOM 2108 N N . LEU A 1 263 ? 1.591 -10.999 -10.589 1.00 97.69 263 LEU A N 1
ATOM 2109 C CA . LEU A 1 263 ? 1.579 -11.612 -11.926 1.00 97.69 263 LEU A CA 1
ATOM 2110 C C . LEU A 1 263 ? 1.456 -13.142 -11.894 1.00 97.69 263 LEU A C 1
ATOM 2112 O O . LEU A 1 263 ? 0.941 -13.734 -12.838 1.00 97.69 263 LEU A O 1
ATOM 2116 N N . GLN A 1 264 ? 1.894 -13.804 -10.819 1.00 98.12 264 GLN A N 1
ATOM 2117 C CA . GLN A 1 264 ? 1.613 -15.232 -10.615 1.00 98.12 264 GLN A CA 1
ATOM 2118 C C . GLN A 1 264 ? 0.121 -15.496 -10.355 1.00 98.12 264 GLN A C 1
ATOM 2120 O O . GLN A 1 264 ? -0.370 -16.586 -10.651 1.00 98.12 264 GLN A O 1
ATOM 2125 N N . ILE A 1 265 ? -0.603 -14.521 -9.793 1.00 96.75 265 ILE A N 1
ATOM 2126 C CA . ILE A 1 265 ? -2.040 -14.624 -9.514 1.00 96.75 265 ILE A CA 1
ATOM 2127 C C . ILE A 1 265 ? -2.864 -14.227 -10.746 1.00 96.75 265 ILE A C 1
ATOM 2129 O O . ILE A 1 265 ? -3.800 -14.951 -11.087 1.00 96.75 265 ILE A O 1
ATOM 2133 N N . ASP A 1 266 ? -2.521 -13.111 -11.397 1.00 95.81 266 ASP A N 1
ATOM 2134 C CA . ASP A 1 266 ? -3.113 -12.653 -12.660 1.00 95.81 266 ASP A CA 1
ATOM 2135 C C . ASP A 1 266 ? -2.021 -12.339 -13.704 1.00 95.81 266 ASP A C 1
ATOM 2137 O O . ASP A 1 266 ? -1.493 -11.224 -13.752 1.00 95.81 266 ASP A O 1
ATOM 2141 N N . PRO A 1 267 ? -1.697 -13.307 -14.582 1.00 96.81 267 PRO A N 1
ATOM 2142 C CA . PRO A 1 267 ? -0.693 -13.133 -15.631 1.00 96.81 267 PRO A CA 1
ATOM 2143 C C . PRO A 1 267 ? -1.106 -12.187 -16.767 1.00 96.81 267 PRO A C 1
ATOM 2145 O O . PRO A 1 267 ? -0.320 -11.979 -17.688 1.00 96.81 267 PRO A O 1
ATOM 2148 N N . ASN A 1 268 ? -2.337 -11.665 -16.773 1.00 95.38 268 ASN A N 1
ATOM 2149 C CA . ASN A 1 268 ? -2.861 -10.816 -17.847 1.00 95.38 268 ASN A CA 1
ATOM 2150 C C . ASN A 1 268 ? -3.110 -9.368 -17.399 1.00 95.38 268 ASN A C 1
ATOM 2152 O O . ASN A 1 268 ? -3.772 -8.606 -18.116 1.00 95.38 268 ASN A O 1
ATOM 2156 N N . ASP A 1 269 ? -2.564 -8.962 -16.250 1.00 93.06 269 ASP A N 1
ATOM 2157 C CA . ASP A 1 269 ? -2.653 -7.579 -15.798 1.00 93.06 269 ASP A CA 1
ATOM 2158 C C . ASP A 1 269 ? -1.599 -6.693 -16.477 1.00 93.06 269 ASP A C 1
ATOM 2160 O O . ASP A 1 269 ? -0.397 -6.769 -16.216 1.00 93.06 269 ASP A O 1
ATOM 2164 N N . ALA A 1 270 ? -2.073 -5.822 -17.364 1.00 94.12 270 ALA A N 1
ATOM 2165 C CA . ALA A 1 270 ? -1.231 -4.918 -18.134 1.00 94.12 270 ALA A CA 1
ATOM 2166 C C . ALA A 1 270 ? -0.511 -3.874 -17.258 1.00 94.12 270 ALA A C 1
ATOM 2168 O O . ALA A 1 270 ? 0.601 -3.464 -17.597 1.00 94.12 270 ALA A O 1
ATOM 2169 N N . ASP A 1 271 ? -1.126 -3.461 -16.143 1.00 92.69 271 ASP A N 1
ATOM 2170 C CA . ASP A 1 271 ? -0.579 -2.439 -15.245 1.00 92.69 271 ASP A CA 1
ATOM 2171 C C . ASP A 1 271 ? 0.645 -2.987 -14.496 1.00 92.69 271 ASP A C 1
ATOM 2173 O O . ASP A 1 271 ? 1.654 -2.299 -14.359 1.00 92.69 271 ASP A O 1
ATOM 2177 N N . LEU A 1 272 ? 0.602 -4.261 -14.086 1.00 95.88 272 LEU A N 1
ATOM 2178 C CA . LEU A 1 272 ? 1.716 -4.925 -13.403 1.00 95.88 272 LEU A CA 1
ATOM 2179 C C . LEU A 1 272 ? 2.960 -5.035 -14.285 1.00 95.88 272 LEU A C 1
ATOM 2181 O O . LEU A 1 272 ? 4.061 -4.737 -13.826 1.00 95.88 272 LEU A O 1
ATOM 2185 N N . TYR A 1 273 ? 2.796 -5.423 -15.553 1.00 97.44 273 TYR A N 1
ATOM 2186 C CA . TYR A 1 273 ? 3.912 -5.445 -16.501 1.00 97.44 273 TYR A CA 1
ATOM 2187 C C . TYR A 1 273 ? 4.489 -4.046 -16.716 1.00 97.44 273 TYR A C 1
ATOM 2189 O O . TYR A 1 273 ? 5.704 -3.874 -16.696 1.00 97.44 273 TYR A O 1
ATOM 2197 N N . TYR A 1 274 ? 3.640 -3.027 -16.865 1.00 96.44 274 TYR A N 1
ATOM 2198 C CA . TYR A 1 274 ? 4.116 -1.653 -17.007 1.00 96.44 274 TYR A CA 1
ATOM 2199 C C . TYR A 1 274 ? 4.882 -1.167 -15.766 1.00 96.44 274 TYR A C 1
ATOM 2201 O O . TYR A 1 274 ? 5.965 -0.596 -15.896 1.00 96.44 274 TYR A O 1
ATOM 2209 N N . ASN A 1 275 ? 4.366 -1.441 -14.567 1.00 95.06 275 ASN A N 1
ATOM 2210 C CA . ASN A 1 275 ? 5.012 -1.060 -13.313 1.00 95.06 275 ASN A CA 1
ATOM 2211 C C . ASN A 1 275 ? 6.351 -1.787 -13.115 1.00 95.06 275 ASN A C 1
ATOM 2213 O O . ASN A 1 275 ? 7.336 -1.170 -12.709 1.00 95.06 275 ASN A O 1
ATOM 2217 N N . ARG A 1 276 ? 6.421 -3.080 -13.453 1.00 97.44 276 ARG A N 1
ATOM 2218 C CA . ARG A 1 276 ? 7.664 -3.860 -13.400 1.00 97.44 276 ARG A CA 1
ATOM 2219 C C . ARG A 1 276 ? 8.692 -3.367 -14.420 1.00 97.44 276 ARG A C 1
ATOM 2221 O O . ARG A 1 276 ? 9.866 -3.219 -14.077 1.00 97.44 276 ARG A O 1
ATOM 2228 N N . ALA A 1 277 ? 8.251 -3.009 -15.628 1.00 97.12 277 ALA A N 1
ATOM 2229 C CA . ALA A 1 277 ? 9.117 -2.419 -16.641 1.00 97.12 277 ALA A CA 1
ATOM 2230 C C . ALA A 1 277 ? 9.763 -1.111 -16.172 1.00 97.12 277 ALA A C 1
ATOM 2232 O O . ALA A 1 277 ? 10.957 -0.920 -16.391 1.00 97.12 277 ALA A O 1
ATOM 2233 N N . ALA A 1 278 ? 9.005 -0.240 -15.497 1.00 94.06 278 ALA A N 1
ATOM 2234 C CA . ALA A 1 278 ? 9.532 1.013 -14.957 1.00 94.06 278 ALA A CA 1
ATOM 2235 C C . ALA A 1 278 ? 10.685 0.769 -13.966 1.00 94.06 278 ALA A C 1
ATOM 2237 O O . ALA A 1 278 ? 11.682 1.492 -13.980 1.00 94.06 278 ALA A O 1
ATOM 2238 N N . ILE A 1 279 ? 10.600 -0.290 -13.153 1.00 96.06 279 ILE A N 1
ATOM 2239 C CA . ILE A 1 279 ? 11.699 -0.680 -12.262 1.00 96.06 279 ILE A CA 1
ATOM 2240 C C . ILE A 1 279 ? 12.903 -1.188 -13.057 1.00 96.06 279 ILE A C 1
ATOM 2242 O O . ILE A 1 279 ? 14.024 -0.755 -12.794 1.00 96.06 279 ILE A O 1
ATOM 2246 N N . HIS A 1 280 ? 12.688 -2.068 -14.040 1.00 96.81 280 HIS A N 1
ATOM 2247 C CA . HIS A 1 280 ? 13.766 -2.570 -14.895 1.00 96.81 280 HIS A CA 1
ATOM 2248 C C . HIS A 1 280 ? 14.500 -1.427 -15.616 1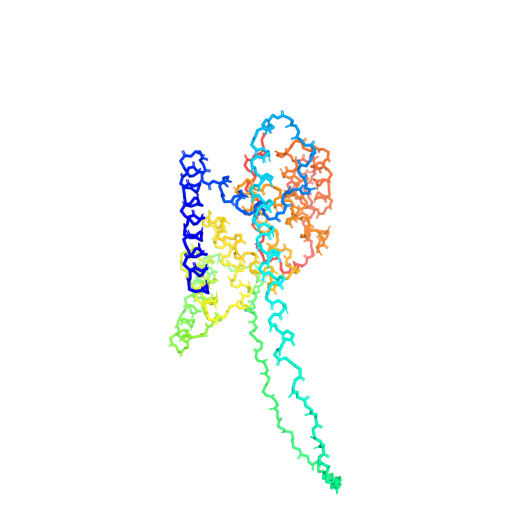.00 96.81 280 HIS A C 1
ATOM 2250 O O . HIS A 1 280 ? 15.729 -1.416 -15.635 1.00 96.81 280 HIS A O 1
ATOM 2256 N N . GLN A 1 281 ? 13.780 -0.417 -16.118 1.00 93.56 281 GLN A N 1
ATOM 2257 C CA . GLN A 1 281 ? 14.382 0.796 -16.691 1.00 93.56 281 GLN A CA 1
ATOM 2258 C C . GLN A 1 281 ? 15.225 1.544 -15.663 1.00 93.56 281 GLN A C 1
ATOM 2260 O O . GLN A 1 281 ? 16.385 1.856 -15.921 1.00 93.56 281 GLN A O 1
ATOM 2265 N N . ALA A 1 282 ? 14.679 1.764 -14.466 1.00 91.12 282 ALA A N 1
ATOM 2266 C CA . ALA A 1 282 ? 15.387 2.441 -13.385 1.00 91.12 282 ALA A CA 1
ATOM 2267 C C . ALA A 1 282 ? 16.618 1.666 -12.867 1.00 91.12 282 ALA A C 1
ATOM 2269 O O . ALA A 1 282 ? 17.394 2.224 -12.091 1.00 91.12 282 ALA A O 1
ATOM 2270 N N . ASN A 1 283 ? 16.776 0.395 -13.245 1.00 93.25 283 ASN A N 1
ATOM 2271 C CA . ASN A 1 283 ? 17.927 -0.454 -12.936 1.00 93.25 283 ASN A CA 1
ATOM 2272 C C . ASN A 1 283 ? 18.882 -0.636 -14.134 1.00 93.25 283 ASN A C 1
ATOM 2274 O O . ASN A 1 283 ? 19.886 -1.330 -13.999 1.00 93.25 283 ASN A O 1
ATOM 2278 N N . GLY A 1 284 ? 18.591 -0.038 -15.297 1.00 94.25 284 GLY A N 1
ATOM 2279 C CA . GLY A 1 284 ? 19.379 -0.207 -16.527 1.00 94.25 284 GLY A CA 1
ATOM 2280 C C . GLY A 1 284 ? 19.172 -1.555 -17.233 1.00 94.25 284 GLY A C 1
ATOM 2281 O O . GLY A 1 284 ? 19.934 -1.924 -18.121 1.00 94.25 284 GLY A O 1
ATOM 2282 N N . GLU A 1 285 ? 18.141 -2.315 -16.862 1.00 96.94 285 GLU A N 1
ATOM 2283 C CA . GLU A 1 285 ? 17.834 -3.636 -17.418 1.00 96.94 285 GLU A CA 1
ATOM 2284 C C . GLU A 1 285 ? 16.949 -3.519 -18.674 1.0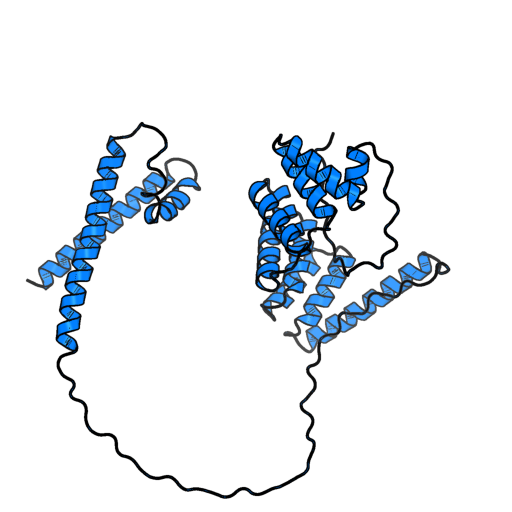0 96.94 285 GLU A C 1
ATOM 2286 O O . GLU A 1 285 ? 15.826 -4.029 -18.726 1.00 96.94 285 GLU A O 1
ATOM 2291 N N . GLU A 1 286 ? 17.453 -2.840 -19.709 1.00 95.00 286 GLU A N 1
ATOM 2292 C CA . GLU A 1 286 ? 16.684 -2.440 -20.903 1.00 95.00 286 GLU A CA 1
ATOM 2293 C C . GLU A 1 286 ? 15.964 -3.598 -21.609 1.00 95.00 286 GLU A C 1
ATOM 2295 O O . GLU A 1 286 ? 14.818 -3.459 -22.048 1.00 95.00 286 GLU A O 1
ATOM 2300 N N . SER A 1 287 ? 16.606 -4.768 -21.687 1.00 97.06 287 SER A N 1
ATOM 2301 C CA . SER A 1 287 ? 16.010 -5.956 -22.313 1.00 97.06 287 SER A CA 1
ATOM 2302 C C . SER A 1 287 ? 14.765 -6.441 -21.562 1.00 97.06 287 SER A C 1
ATOM 2304 O O . SER A 1 287 ? 13.750 -6.751 -22.187 1.00 97.06 287 SER A O 1
ATOM 2306 N N . LYS A 1 288 ? 14.811 -6.465 -20.221 1.00 97.69 288 LYS A N 1
ATOM 2307 C CA . LYS A 1 288 ? 13.673 -6.878 -19.380 1.00 97.69 288 LYS A CA 1
ATOM 2308 C C . LYS A 1 288 ? 12.559 -5.837 -19.426 1.00 97.69 288 LYS A C 1
ATOM 2310 O O . LYS A 1 288 ? 11.398 -6.189 -19.612 1.00 97.69 288 LYS A O 1
ATOM 2315 N N . ALA A 1 289 ? 12.925 -4.559 -19.342 1.00 97.00 289 ALA A N 1
ATOM 2316 C CA . ALA A 1 289 ? 11.985 -3.454 -19.474 1.00 97.00 289 ALA A CA 1
ATOM 2317 C C . ALA A 1 289 ? 11.219 -3.506 -20.802 1.00 97.00 289 ALA A C 1
ATOM 2319 O O . ALA A 1 289 ? 9.993 -3.420 -20.820 1.00 97.00 289 ALA A O 1
ATOM 2320 N N . THR A 1 290 ? 11.929 -3.697 -21.915 1.00 96.75 290 THR A N 1
ATOM 2321 C CA . THR A 1 290 ? 11.321 -3.769 -23.249 1.00 96.75 290 THR A CA 1
ATOM 2322 C C . THR A 1 290 ? 10.380 -4.966 -23.378 1.00 96.75 290 THR A C 1
ATOM 2324 O O . THR A 1 290 ? 9.310 -4.842 -23.976 1.00 96.75 290 THR A O 1
ATOM 2327 N N . LEU A 1 291 ? 10.753 -6.120 -22.814 1.00 97.81 291 LEU A N 1
ATOM 2328 C CA . LEU A 1 291 ? 9.903 -7.311 -22.796 1.00 97.81 291 LEU A CA 1
ATOM 2329 C C . LEU A 1 291 ? 8.580 -7.041 -22.065 1.00 97.81 291 LEU A C 1
ATOM 2331 O O . LEU A 1 291 ? 7.507 -7.313 -22.605 1.00 97.81 291 LEU A O 1
ATOM 2335 N N . ASP A 1 292 ? 8.655 -6.455 -20.873 1.00 97.69 292 ASP A N 1
ATOM 2336 C CA . ASP A 1 292 ? 7.477 -6.135 -20.071 1.00 97.69 292 ASP A CA 1
ATOM 2337 C C . ASP A 1 292 ? 6.612 -5.042 -20.710 1.00 97.69 292 ASP A C 1
ATOM 2339 O O . ASP A 1 292 ? 5.389 -5.164 -20.737 1.00 97.69 292 ASP A O 1
ATOM 2343 N N . LEU A 1 293 ? 7.216 -4.010 -21.308 1.00 96.56 293 LEU A N 1
ATOM 2344 C CA . LEU A 1 293 ? 6.480 -2.978 -22.044 1.00 96.56 293 LEU A CA 1
ATOM 2345 C C . LEU A 1 293 ? 5.729 -3.557 -23.239 1.00 96.56 293 LEU A C 1
ATOM 2347 O O . LEU A 1 293 ? 4.571 -3.201 -23.458 1.00 96.56 293 LEU A O 1
ATOM 2351 N N . LYS A 1 294 ? 6.355 -4.465 -23.999 1.00 97.44 294 LYS A N 1
ATOM 2352 C CA . LYS A 1 294 ? 5.686 -5.162 -25.106 1.00 97.44 294 LYS A CA 1
ATOM 2353 C C . LYS A 1 294 ? 4.497 -5.960 -24.589 1.00 97.44 294 LYS A C 1
ATOM 2355 O O . LYS A 1 294 ? 3.394 -5.804 -25.111 1.00 97.44 294 LYS A O 1
ATOM 2360 N N . LYS A 1 295 ? 4.682 -6.720 -23.507 1.00 97.00 295 LYS A N 1
ATOM 2361 C CA . LYS A 1 295 ? 3.599 -7.498 -22.902 1.00 97.00 295 LYS A CA 1
ATOM 2362 C C . LYS A 1 295 ? 2.458 -6.613 -22.391 1.00 97.00 295 LYS A C 1
ATOM 2364 O O . LYS A 1 295 ? 1.292 -6.890 -22.665 1.00 97.00 295 LYS A O 1
ATOM 2369 N N . ALA A 1 296 ? 2.770 -5.508 -21.715 1.00 95.81 296 ALA A N 1
ATOM 2370 C CA . ALA A 1 296 ? 1.783 -4.524 -21.276 1.00 95.81 296 ALA A CA 1
ATOM 2371 C C . ALA A 1 296 ? 1.024 -3.910 -22.468 1.00 95.81 296 ALA A C 1
ATOM 2373 O O . ALA A 1 296 ? -0.199 -3.764 -22.426 1.00 95.81 296 ALA A O 1
ATOM 2374 N N . ALA A 1 297 ? 1.727 -3.582 -23.555 1.00 95.00 297 ALA A N 1
ATOM 2375 C CA . ALA A 1 297 ? 1.152 -3.008 -24.769 1.00 95.00 297 ALA A CA 1
ATOM 2376 C C . ALA A 1 297 ? 0.227 -3.979 -25.524 1.00 95.00 297 ALA A C 1
ATOM 2378 O O . ALA A 1 297 ? -0.822 -3.552 -26.020 1.00 95.00 297 ALA A O 1
ATOM 2379 N N . GLU A 1 298 ? 0.588 -5.265 -25.582 1.00 95.31 298 GLU A N 1
ATOM 2380 C CA . GLU A 1 298 ? -0.252 -6.360 -26.090 1.00 95.31 298 GLU A CA 1
ATOM 2381 C C . GLU A 1 298 ? -1.535 -6.509 -25.265 1.00 95.31 298 GLU A C 1
ATOM 2383 O O . GLU A 1 298 ? -2.623 -6.664 -25.815 1.00 95.31 298 GLU A O 1
ATOM 2388 N N . LEU A 1 299 ? -1.424 -6.384 -23.939 1.00 92.50 299 LEU A N 1
ATOM 2389 C CA . LEU A 1 299 ? -2.556 -6.426 -23.011 1.00 92.50 299 LEU A CA 1
ATOM 2390 C C . LEU A 1 299 ? -3.382 -5.123 -22.990 1.00 92.50 299 LEU A C 1
ATOM 2392 O O . LEU A 1 299 ? -4.389 -5.052 -22.277 1.00 92.50 299 LEU A O 1
ATOM 2396 N N . GLY A 1 300 ? -3.005 -4.116 -23.785 1.00 91.56 300 GLY A N 1
ATOM 2397 C CA . GLY A 1 300 ? -3.752 -2.872 -23.987 1.00 91.56 300 GLY A CA 1
ATOM 2398 C C . GLY A 1 300 ? -3.349 -1.696 -23.091 1.00 91.56 300 GLY A C 1
ATOM 2399 O O . GLY A 1 300 ? -4.109 -0.733 -23.002 1.00 91.56 300 GLY A O 1
ATOM 2400 N N . HIS A 1 301 ? -2.188 -1.728 -22.431 1.00 92.38 301 HIS A N 1
ATOM 2401 C CA . HIS A 1 301 ? -1.725 -0.612 -21.601 1.00 92.38 301 HIS A CA 1
ATOM 2402 C C . HIS A 1 301 ? -1.270 0.582 -22.457 1.00 92.38 301 HIS A C 1
ATOM 2404 O O . HIS A 1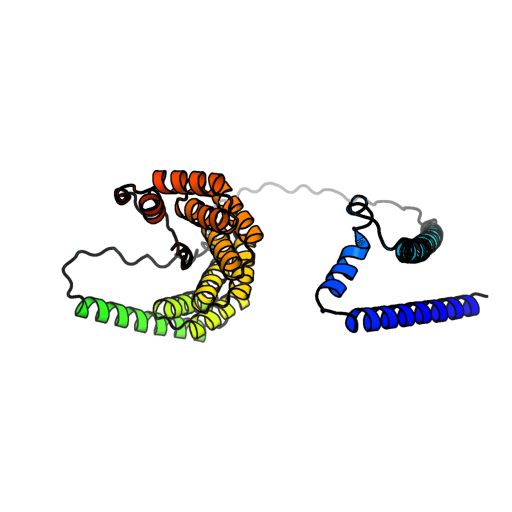 301 ? -0.240 0.534 -23.133 1.00 92.38 301 HIS A O 1
ATOM 2410 N N . ASN A 1 302 ? -2.014 1.688 -22.411 1.00 90.69 302 ASN A N 1
ATOM 2411 C CA . ASN A 1 302 ? -1.800 2.823 -23.314 1.00 90.69 302 ASN A CA 1
ATOM 2412 C C . ASN A 1 302 ? -0.440 3.514 -23.140 1.00 90.69 302 ASN A C 1
ATOM 2414 O O . ASN A 1 302 ? 0.191 3.835 -24.145 1.00 90.69 302 ASN A O 1
ATOM 2418 N N . LYS A 1 303 ? 0.062 3.693 -21.908 1.00 91.06 303 LYS A N 1
ATOM 2419 C CA . LYS A 1 303 ? 1.389 4.313 -21.714 1.00 91.06 303 LYS A CA 1
ATOM 2420 C C . LYS A 1 303 ? 2.520 3.419 -22.227 1.00 91.06 303 LYS A C 1
ATOM 2422 O O . LYS A 1 303 ? 3.518 3.927 -22.719 1.00 91.06 303 LYS A O 1
ATOM 2427 N N . ALA A 1 304 ? 2.354 2.096 -22.155 1.00 92.25 304 ALA A N 1
ATOM 2428 C CA . ALA A 1 304 ? 3.335 1.161 -22.706 1.00 92.25 304 ALA A CA 1
ATOM 2429 C C . ALA A 1 304 ? 3.345 1.231 -24.239 1.00 92.25 304 ALA A C 1
ATOM 2431 O O . ALA A 1 304 ? 4.402 1.296 -24.854 1.00 92.25 304 ALA A O 1
ATOM 2432 N N . ARG A 1 305 ? 2.157 1.305 -24.854 1.00 92.31 305 ARG A N 1
ATOM 2433 C CA . ARG A 1 305 ? 2.004 1.507 -26.303 1.00 92.31 305 ARG A CA 1
ATOM 2434 C C . ARG A 1 305 ? 2.649 2.811 -26.760 1.00 92.31 305 ARG A C 1
ATOM 2436 O O . ARG A 1 305 ? 3.425 2.786 -27.706 1.00 92.31 305 ARG A O 1
ATOM 2443 N N . GLN A 1 306 ? 2.389 3.909 -26.052 1.00 91.25 306 GLN A N 1
ATOM 2444 C CA . GLN A 1 306 ? 3.007 5.204 -26.330 1.00 91.25 306 GLN A CA 1
ATOM 2445 C C . GLN A 1 306 ? 4.535 5.136 -26.230 1.00 91.25 306 GLN A C 1
ATOM 2447 O O . GLN A 1 306 ? 5.218 5.612 -27.130 1.00 91.25 306 GLN A O 1
ATOM 2452 N N . HIS A 1 307 ? 5.068 4.497 -25.183 1.00 88.94 307 HIS A N 1
ATOM 2453 C CA . HIS A 1 307 ? 6.512 4.318 -25.010 1.00 88.94 307 HIS A CA 1
ATOM 2454 C C . HIS A 1 307 ? 7.152 3.523 -26.163 1.00 88.94 307 HIS A C 1
ATOM 2456 O O . HIS A 1 307 ? 8.297 3.764 -26.523 1.00 88.94 307 HIS A O 1
ATOM 2462 N N . LEU A 1 308 ? 6.404 2.603 -26.777 1.00 91.31 308 LEU A N 1
ATOM 2463 C CA . LEU A 1 308 ? 6.841 1.804 -27.926 1.00 91.31 308 LEU A CA 1
ATOM 2464 C C . LEU A 1 308 ? 6.499 2.430 -29.293 1.00 91.31 308 LEU A C 1
ATOM 2466 O O . LEU A 1 308 ? 6.662 1.766 -30.315 1.00 91.31 308 LEU A O 1
ATOM 2470 N N . GLY A 1 309 ? 5.975 3.661 -29.338 1.00 90.44 309 GLY A N 1
ATOM 2471 C CA . GLY A 1 309 ? 5.563 4.320 -30.586 1.00 90.44 309 GLY A CA 1
ATOM 2472 C C . GLY A 1 309 ? 4.337 3.692 -31.267 1.00 90.44 309 GLY A C 1
ATOM 2473 O O . GLY A 1 309 ? 4.114 3.890 -32.458 1.00 90.44 309 GLY A O 1
ATOM 2474 N N . MET A 1 310 ? 3.536 2.914 -30.535 1.00 88.31 310 MET A N 1
ATOM 2475 C CA . MET A 1 310 ? 2.329 2.258 -31.044 1.00 88.31 310 MET A CA 1
ATOM 2476 C C . MET A 1 310 ? 1.086 3.150 -30.863 1.00 88.31 310 MET A C 1
ATOM 2478 O O . MET A 1 310 ? 0.976 3.845 -29.850 1.00 88.31 310 MET A O 1
ATOM 2482 N N . PRO A 1 311 ? 0.087 3.086 -31.769 1.00 83.25 311 PRO A N 1
ATOM 2483 C CA . PRO A 1 311 ? -1.179 3.802 -31.587 1.00 83.25 311 PRO A CA 1
ATOM 2484 C C . PRO A 1 311 ? -1.909 3.302 -30.330 1.00 83.25 311 PRO A C 1
ATOM 2486 O O . PRO A 1 311 ? -1.735 2.131 -29.977 1.00 83.25 311 PRO A O 1
ATOM 2489 N N . PRO A 1 312 ? -2.743 4.116 -29.657 1.00 77.94 312 PRO A N 1
ATOM 2490 C CA . PRO A 1 312 ? -3.470 3.696 -28.458 1.00 77.94 312 PRO A CA 1
ATOM 2491 C C . PRO A 1 312 ? -4.317 2.443 -28.717 1.00 77.94 312 PRO A C 1
ATOM 2493 O O . PRO A 1 312 ? -4.807 2.212 -29.825 1.00 77.94 312 PRO A O 1
ATOM 2496 N N . GLY A 1 313 ? -4.446 1.591 -27.698 1.00 69.88 313 GLY A N 1
ATOM 2497 C CA . GLY A 1 313 ? -5.243 0.371 -27.805 1.00 69.88 313 GLY A CA 1
ATOM 2498 C C . GLY A 1 313 ? -6.728 0.709 -27.916 1.00 69.88 313 GLY A C 1
ATOM 2499 O O . GLY A 1 313 ? -7.178 1.726 -27.384 1.00 69.88 313 GLY A O 1
ATOM 2500 N N . LYS A 1 314 ? -7.518 -0.147 -28.578 1.00 64.19 314 LYS A N 1
ATOM 2501 C CA . LYS A 1 314 ? -8.981 -0.016 -28.514 1.00 64.19 314 LYS A CA 1
ATOM 2502 C C . LYS A 1 314 ? -9.413 -0.114 -27.040 1.00 64.19 314 LYS A C 1
ATOM 2504 O O . LYS A 1 314 ? -8.934 -1.021 -26.352 1.00 64.19 314 LYS A O 1
ATOM 2509 N N . PRO A 1 315 ? -10.289 0.776 -26.538 1.00 54.16 315 PRO A N 1
ATOM 2510 C CA . PRO A 1 315 ? -10.797 0.667 -25.175 1.00 54.16 315 PRO A CA 1
ATOM 2511 C C . PRO A 1 315 ? -11.453 -0.707 -25.001 1.00 54.16 315 PRO A C 1
ATOM 2513 O O . PRO A 1 315 ? -12.290 -1.101 -25.814 1.00 54.16 315 PRO A O 1
ATOM 2516 N N . LYS A 1 316 ? -11.039 -1.472 -23.983 1.00 54.81 316 LYS A N 1
ATOM 2517 C CA . LYS A 1 316 ? -11.606 -2.800 -23.717 1.00 54.81 316 LYS A CA 1
ATOM 2518 C C . LYS A 1 316 ? -13.109 -2.655 -23.444 1.00 54.81 316 LYS A C 1
ATOM 2520 O O . LYS A 1 316 ? -13.497 -2.112 -22.417 1.00 54.81 316 LYS A O 1
ATOM 2525 N N . THR A 1 317 ? -13.955 -3.175 -24.333 1.00 36.97 317 THR A N 1
ATOM 2526 C CA . THR A 1 317 ? -15.418 -3.283 -24.160 1.00 36.97 317 THR A CA 1
ATOM 2527 C C . THR A 1 317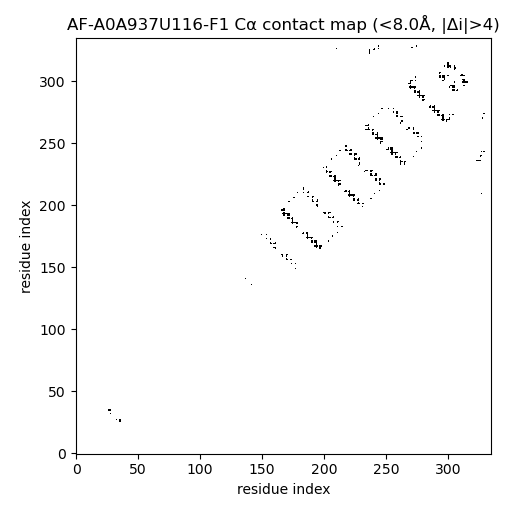 ? -15.817 -4.508 -23.329 1.00 36.97 317 THR A C 1
ATOM 2529 O O . THR A 1 317 ? -16.856 -5.118 -23.564 1.00 36.97 317 THR A O 1
ATOM 2532 N N . SER A 1 318 ? -14.990 -4.908 -22.365 1.00 37.34 318 SER A N 1
ATOM 2533 C CA . SER A 1 318 ? -15.342 -5.930 -21.384 1.00 37.34 318 SER A CA 1
ATOM 2534 C C . SER A 1 318 ? -15.719 -5.222 -20.091 1.00 37.34 318 SER A C 1
ATOM 2536 O O . SER A 1 318 ? -14.906 -4.472 -19.550 1.00 37.34 318 SER A O 1
ATOM 2538 N N . THR A 1 319 ? -16.942 -5.460 -19.612 1.00 31.12 319 THR A N 1
ATOM 2539 C CA . THR A 1 319 ? -17.389 -5.148 -18.246 1.00 31.12 319 THR A CA 1
ATOM 2540 C C . THR A 1 319 ? -16.230 -5.292 -17.260 1.00 31.12 319 THR A C 1
ATOM 2542 O O . THR A 1 319 ? -15.580 -6.343 -17.286 1.00 31.12 319 THR A O 1
ATOM 2545 N N . PRO A 1 320 ? -15.934 -4.281 -16.421 1.00 31.20 320 PRO A N 1
ATOM 2546 C CA . PRO A 1 320 ? -14.783 -4.359 -15.541 1.00 31.20 320 PRO A CA 1
ATOM 2547 C C . PRO A 1 320 ? -14.957 -5.589 -14.642 1.00 31.20 320 PRO A C 1
ATOM 2549 O O . PRO A 1 320 ? -15.992 -5.665 -13.968 1.00 31.20 320 PRO A O 1
ATOM 2552 N N . PRO A 1 321 ? -13.985 -6.522 -14.552 1.00 33.09 321 PRO A N 1
ATOM 2553 C CA . PRO A 1 321 ? -13.819 -7.184 -13.271 1.00 33.09 321 PRO A CA 1
ATOM 2554 C C . PRO A 1 321 ? -13.667 -6.056 -12.250 1.00 33.09 321 PRO A C 1
ATOM 2556 O O . PRO A 1 321 ? -13.139 -4.993 -12.575 1.00 33.09 321 PRO A O 1
ATOM 2559 N N . GLU A 1 322 ? -14.230 -6.252 -11.072 1.00 31.92 322 GLU A N 1
ATOM 2560 C CA . GLU A 1 322 ? -14.290 -5.324 -9.946 1.00 31.92 322 GLU A CA 1
ATOM 2561 C C . GLU A 1 322 ? -12.872 -4.873 -9.510 1.00 31.92 322 GLU A C 1
ATOM 2563 O O . GLU A 1 322 ? -12.386 -5.260 -8.458 1.00 31.92 322 GLU A O 1
ATOM 2568 N N . LYS A 1 323 ? -12.167 -4.096 -10.348 1.00 38.66 323 LYS A N 1
ATOM 2569 C CA . LYS A 1 323 ? -10.843 -3.527 -10.097 1.00 38.66 323 LYS A CA 1
ATOM 2570 C C . LYS A 1 323 ? -11.055 -2.334 -9.180 1.00 38.66 323 LYS A C 1
ATOM 2572 O O . LYS A 1 323 ? -11.398 -1.231 -9.613 1.00 38.66 323 LYS A O 1
ATOM 2577 N N . THR A 1 324 ? -10.918 -2.584 -7.887 1.00 38.75 324 THR A N 1
ATOM 2578 C CA . THR A 1 324 ? -10.858 -1.550 -6.862 1.00 38.75 324 THR A CA 1
ATOM 2579 C C . THR A 1 324 ? -9.487 -0.881 -6.884 1.00 38.75 324 THR A C 1
ATOM 2581 O O . THR A 1 324 ? -8.547 -1.389 -6.286 1.00 38.75 324 THR A O 1
ATOM 2584 N N . SER A 1 325 ? -9.400 0.295 -7.517 1.00 42.25 325 SER A N 1
ATOM 2585 C CA . SER A 1 325 ? -8.416 1.346 -7.202 1.00 42.25 325 SER A CA 1
ATOM 2586 C C . SER A 1 325 ? -6.957 0.871 -7.037 1.00 42.25 325 SER A C 1
ATOM 2588 O O . SER A 1 325 ? -6.373 1.003 -5.959 1.00 42.25 325 SER A O 1
ATOM 2590 N N . SER A 1 326 ? -6.330 0.364 -8.099 1.00 44.19 326 SER A N 1
ATOM 2591 C CA . SER A 1 326 ? -4.867 0.402 -8.191 1.00 44.19 326 SER A CA 1
ATOM 2592 C C . SER A 1 326 ? -4.446 1.847 -8.483 1.00 44.19 326 SER A C 1
ATOM 2594 O O . SER A 1 326 ? -4.944 2.472 -9.422 1.00 44.19 326 SER A O 1
ATOM 2596 N N . ILE A 1 327 ? -3.586 2.423 -7.637 1.00 54.41 327 ILE A N 1
ATOM 2597 C CA . ILE A 1 327 ? -3.072 3.781 -7.861 1.00 54.41 327 ILE A CA 1
ATOM 2598 C C . ILE A 1 327 ? -1.945 3.660 -8.892 1.00 54.41 327 ILE A C 1
ATOM 2600 O O . ILE A 1 327 ? -0.987 2.931 -8.638 1.00 54.41 327 ILE A O 1
ATOM 2604 N N . PRO A 1 328 ? -2.036 4.311 -10.064 1.00 46.12 328 PRO A N 1
ATOM 2605 C CA . PRO A 1 328 ? -0.968 4.244 -11.053 1.00 46.12 328 PRO A CA 1
ATOM 2606 C C . PRO A 1 328 ? 0.307 4.878 -10.483 1.00 46.12 328 PRO A C 1
ATOM 2608 O O . PRO A 1 328 ? 0.233 5.935 -9.858 1.00 46.12 328 PRO A O 1
ATOM 2611 N N . LEU A 1 329 ? 1.468 4.258 -10.729 1.00 51.56 329 LEU A N 1
ATOM 2612 C CA . LEU A 1 329 ? 2.768 4.812 -10.338 1.00 51.56 329 LEU A CA 1
ATOM 2613 C C . LEU A 1 329 ? 2.919 6.257 -10.835 1.00 51.56 329 LEU A C 1
ATOM 2615 O O . LEU A 1 329 ? 2.575 6.571 -11.987 1.00 51.56 329 LEU A O 1
ATOM 2619 N N . ARG A 1 330 ? 3.470 7.135 -9.987 1.00 46.84 330 ARG A N 1
ATOM 2620 C CA . ARG A 1 330 ? 3.784 8.515 -10.362 1.00 46.84 330 ARG A CA 1
ATOM 2621 C C . ARG A 1 330 ? 5.089 8.508 -11.150 1.00 46.84 330 ARG A C 1
ATOM 2623 O O . ARG A 1 330 ? 6.171 8.747 -10.637 1.00 46.84 330 ARG A O 1
ATOM 2630 N N . VAL A 1 331 ? 4.983 8.177 -12.431 1.00 39.75 331 VAL A N 1
ATOM 2631 C CA . VAL A 1 331 ? 6.127 8.109 -13.341 1.00 39.75 331 VAL A CA 1
ATOM 2632 C C . VAL A 1 331 ? 6.595 9.528 -13.691 1.00 39.75 331 VAL A C 1
ATOM 2634 O O . VAL A 1 331 ? 6.224 10.073 -14.724 1.00 39.75 331 VAL A O 1
ATOM 2637 N N . SER A 1 332 ? 7.373 10.150 -12.806 1.00 33.00 332 SER A N 1
ATOM 2638 C CA . SER A 1 332 ? 8.072 11.422 -13.053 1.00 33.00 332 SER A CA 1
ATOM 2639 C C . SER A 1 332 ? 9.471 11.232 -13.657 1.00 33.00 332 SER A C 1
ATOM 2641 O O . SER A 1 332 ? 10.152 12.217 -13.912 1.00 33.00 332 SER A O 1
ATOM 2643 N N . ALA A 1 333 ? 9.896 9.988 -13.907 1.00 30.25 333 ALA A N 1
ATOM 2644 C CA . ALA A 1 333 ? 11.258 9.651 -14.333 1.00 30.25 333 ALA A CA 1
ATOM 2645 C C . ALA A 1 333 ? 11.375 9.094 -15.767 1.00 30.25 333 ALA A C 1
ATOM 2647 O O . ALA A 1 333 ? 12.435 8.599 -16.135 1.00 30.25 333 ALA A O 1
ATOM 2648 N N . ILE A 1 334 ? 10.313 9.152 -16.581 1.00 36.16 334 ILE A N 1
ATOM 2649 C CA . ILE A 1 334 ? 10.406 8.855 -18.021 1.00 36.16 334 ILE A CA 1
ATOM 2650 C C . ILE A 1 334 ? 10.406 10.189 -18.769 1.00 36.16 334 ILE A C 1
ATOM 2652 O O . ILE A 1 334 ? 9.364 10.645 -19.239 1.00 36.16 334 ILE A O 1
ATOM 2656 N N . SER A 1 335 ? 11.568 10.830 -18.825 1.00 30.92 335 SER A N 1
ATOM 2657 C CA . SER A 1 335 ? 11.869 11.910 -19.767 1.00 30.92 335 SER A CA 1
ATOM 2658 C C . SER A 1 335 ? 13.243 11.677 -20.358 1.00 30.92 335 SER A C 1
ATOM 2660 O O . SER A 1 335 ? 14.176 11.552 -19.529 1.00 30.92 335 SER A O 1
#

Foldseek 3Di:
DVVVVVVVVVVVVVVVVVVVVVVLVVVVVPDDPPVSVVVVVCVPPPPPPPPPDDDDDPPVVVVVVVVVVVVVVVVVVVVVVVVVVVVVVPPDDDDDDDDDDDDDDDDDDDDDDDDDDDPDDPDPPDPDDPDPDDPDDDPVRVVVVVVVVLVVLLVVLVVVCVVPVLPLVSLQVNLVSCVVVVVLVSSLVSLVSSCVSPVLPLVSLQVNLVSCVVVVVLVSSLVSLVSSCVSPVLDLLSLLSNLLSCVSVVVLVSSLVSLVSSCVSPVLDLLSLQSNLLSCVVVVVNVSSLVSLVSSVVSQNQVSCVVVVHDHGDPPPDDDPPDPDRDRRPPPPPD

pLDDT: mean 74.47, std 25.17, range [24.23, 98.88]

Secondary structure (DSSP, 8-state):
-HHHHHHHHHHHHHHHHHHHHHHHHHHHHSS-HHHHHHHHHHTTTGGGT-TTS----HHHHHHHHHHHHHHHHHHHHHHHHHHHHHHHHSS------PPP----------------PPPP----PPPPPPP---TTS-HHHHHHHHHHHHHHHHHHHHHHHHH-TT-HHHHHHHHHHHHHTT-HHHHHHHHHHHHHH-TT-HHHHHHHHHHHHHTT-HHHHHHHHHHHHHH-TT-HHHHHHHHHHHHHTT-HHHHHHHHHHHHHH-TT-HHHHHHHHHHHHHTT-HHHHHHHHHHHHHTT-HHHHHHTTPPPPPP--S-------PPPP------

Solvent-accessible surface area (backbone atoms only — not comparable to full-atom values): 19598 Å² total; per-residue (Å²): 112,70,67,61,51,52,52,52,51,48,53,51,51,51,51,51,51,52,52,51,51,53,50,50,56,54,48,68,73,57,71,62,86,66,57,58,57,51,48,63,68,37,73,82,67,46,88,80,78,62,85,80,74,81,97,79,62,79,67,60,53,54,54,50,52,52,54,51,50,54,52,53,50,51,51,52,51,52,49,56,57,50,55,63,57,54,62,73,72,69,79,81,78,85,90,81,84,91,84,88,84,85,91,80,90,80,82,93,77,92,80,85,88,79,94,73,81,75,83,77,81,80,70,82,71,74,78,77,76,80,75,93,70,77,99,78,73,55,70,68,61,50,49,52,50,54,53,52,53,47,56,53,50,52,53,51,34,54,50,48,41,70,77,35,84,72,44,29,65,40,30,32,55,48,13,52,52,27,45,76,73,64,40,46,73,59,14,45,55,23,18,50,49,14,34,73,61,32,83,80,45,36,68,36,30,38,51,38,15,52,45,24,50,79,67,71,37,34,72,62,15,36,54,24,17,50,53,18,31,73,71,38,80,83,42,44,57,39,29,42,47,30,13,47,31,29,41,77,72,67,38,50,69,62,15,48,52,24,33,51,55,21,37,74,72,45,79,76,50,22,66,48,29,40,57,47,16,54,50,27,49,77,70,70,37,55,72,61,15,52,52,25,24,50,52,6,31,76,60,46,27,45,70,34,17,51,76,69,76,41,77,73,52,80,80,78,90,61,82,74,70,90,76,73,79,68,77,78,76,85,78,84,80,85,124

Mean predicted aligned error: 19.39 Å